Protein AF-A0A834FUA8-F1 (afdb_monomer)

Organism: Rhododendron simsii (NCBI:txid118357)

Mean predicted aligned error: 12.77 Å

Nearest PDB structures (foldseek):
  6y94-assembly1_A  TM=4.780E-01  e=3.956E+00  Homo sapiens

Structure (mmCIF, N/CA/C/O backbone):
data_AF-A0A834FUA8-F1
#
_entry.id   AF-A0A834FUA8-F1
#
loop_
_atom_site.group_PDB
_atom_site.id
_atom_site.type_symbol
_atom_site.label_atom_id
_atom_site.label_alt_id
_atom_site.label_comp_id
_atom_site.label_asym_id
_atom_site.label_entity_id
_atom_site.label_seq_id
_atom_site.pdbx_PDB_ins_code
_atom_site.Cartn_x
_atom_site.Cartn_y
_atom_site.Cartn_z
_atom_site.occupancy
_atom_site.B_iso_or_equiv
_atom_site.auth_seq_id
_atom_site.auth_comp_id
_atom_site.auth_asym_id
_atom_site.auth_atom_id
_atom_site.pdbx_PDB_model_num
ATOM 1 N N . MET A 1 1 ? 7.666 22.971 -0.175 1.00 31.72 1 MET A N 1
ATOM 2 C CA . MET A 1 1 ? 7.005 23.368 1.082 1.00 31.72 1 MET A CA 1
ATOM 3 C C . MET A 1 1 ? 5.650 22.692 1.081 1.00 31.72 1 MET A C 1
ATOM 5 O O . MET A 1 1 ? 4.776 23.157 0.366 1.00 31.72 1 MET A O 1
ATOM 9 N N . ASP A 1 2 ? 5.516 21.557 1.765 1.00 42.12 2 ASP A N 1
ATOM 10 C CA . ASP A 1 2 ? 4.206 20.932 1.970 1.00 42.12 2 ASP A CA 1
ATOM 11 C C . ASP A 1 2 ? 3.542 21.648 3.146 1.00 42.12 2 ASP A C 1
ATOM 13 O O . ASP A 1 2 ? 4.071 21.670 4.260 1.00 42.12 2 ASP A O 1
ATOM 17 N N . THR A 1 3 ? 2.422 22.310 2.883 1.00 38.44 3 THR A N 1
ATOM 18 C CA . THR A 1 3 ? 1.569 22.876 3.924 1.00 38.44 3 THR A CA 1
ATOM 19 C C . THR A 1 3 ? 1.045 21.730 4.792 1.00 38.44 3 THR A C 1
ATOM 21 O O . THR A 1 3 ? 0.514 20.758 4.252 1.00 38.44 3 THR A O 1
ATOM 24 N N . PRO A 1 4 ? 1.193 21.789 6.127 1.00 50.28 4 PRO A N 1
ATOM 25 C CA . PRO A 1 4 ? 0.656 20.753 6.996 1.00 50.28 4 PRO A CA 1
ATOM 26 C C . PRO A 1 4 ? -0.869 20.699 6.851 1.00 50.28 4 PRO A C 1
ATOM 28 O O . PRO A 1 4 ? -1.545 21.723 6.951 1.00 50.28 4 PRO A O 1
ATOM 31 N N . VAL A 1 5 ? -1.401 19.500 6.597 1.00 56.84 5 VAL A N 1
ATOM 32 C CA . VAL A 1 5 ? -2.847 19.250 6.556 1.00 56.84 5 VAL A CA 1
ATOM 33 C C . VAL A 1 5 ? -3.445 19.626 7.921 1.00 56.84 5 VAL A C 1
ATOM 35 O O . VAL A 1 5 ? -2.913 19.173 8.939 1.00 56.84 5 VAL A O 1
ATOM 38 N N . PRO A 1 6 ? -4.517 20.440 7.978 1.00 58.25 6 PRO A N 1
ATOM 39 C CA . PRO A 1 6 ? -5.139 20.841 9.238 1.00 58.25 6 PRO A CA 1
ATOM 40 C C . PRO A 1 6 ? -5.579 19.635 10.077 1.00 58.25 6 PRO A C 1
ATOM 42 O O . PRO A 1 6 ? -6.191 18.703 9.556 1.00 58.25 6 PRO A O 1
ATOM 45 N N . THR A 1 7 ? -5.304 19.666 11.382 1.00 58.59 7 THR A N 1
ATOM 46 C CA . THR A 1 7 ? -5.583 18.570 12.329 1.00 58.59 7 THR A CA 1
ATOM 47 C C . THR A 1 7 ? -7.053 18.128 12.327 1.00 58.59 7 THR A C 1
ATOM 49 O O . THR A 1 7 ? -7.328 16.934 12.391 1.00 58.59 7 THR A O 1
ATOM 52 N N . GLU A 1 8 ? -7.989 19.064 12.152 1.00 58.72 8 GLU A N 1
ATOM 53 C CA . GLU A 1 8 ? -9.436 18.793 12.081 1.00 58.72 8 GLU A CA 1
ATOM 54 C C . GLU A 1 8 ? -9.822 17.893 10.890 1.00 58.72 8 GLU A C 1
ATOM 56 O O . GLU A 1 8 ? -10.703 17.039 10.999 1.00 58.72 8 GLU A O 1
ATOM 61 N N . CYS A 1 9 ? -9.123 18.021 9.757 1.00 62.47 9 CYS A N 1
ATOM 62 C CA . CYS A 1 9 ? -9.345 17.183 8.575 1.00 62.47 9 CYS A CA 1
ATOM 63 C C . CYS A 1 9 ? -8.942 15.721 8.847 1.00 62.47 9 CYS A C 1
ATOM 65 O O . CYS A 1 9 ? -9.647 14.784 8.470 1.00 62.47 9 CYS A O 1
ATOM 67 N N . LEU A 1 10 ? -7.839 15.526 9.575 1.00 66.06 10 LEU A N 1
ATOM 68 C CA . LEU A 1 10 ? -7.307 14.208 9.931 1.00 66.06 10 LEU A CA 1
ATOM 69 C C . LEU A 1 10 ? -8.236 13.453 10.895 1.00 66.06 10 LEU A C 1
ATOM 71 O O . LEU A 1 10 ? -8.399 12.237 10.781 1.00 66.06 10 LEU A O 1
ATOM 75 N N . GLU A 1 11 ? -8.848 14.167 11.841 1.00 70.56 11 GLU A N 1
ATOM 76 C CA . GLU A 1 11 ? -9.797 13.598 12.803 1.00 70.56 11 GLU A CA 1
ATOM 77 C C . GLU A 1 11 ? -11.107 13.180 12.132 1.00 70.56 11 GLU A C 1
ATOM 79 O O . GLU A 1 11 ? -11.586 12.070 12.373 1.00 70.56 11 GLU A O 1
ATOM 84 N N . SER A 1 12 ? -11.627 14.002 11.214 1.00 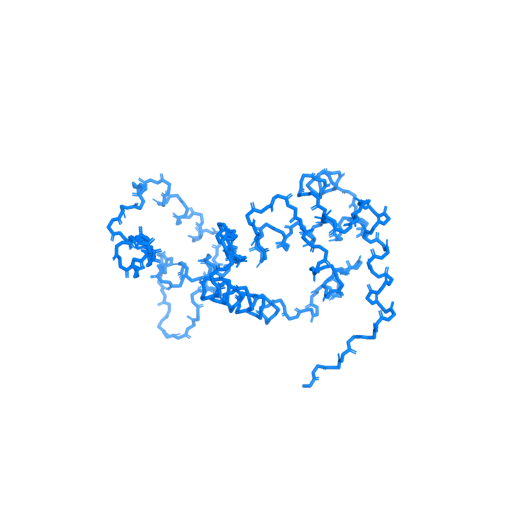74.81 12 SER A N 1
ATOM 85 C CA . SER A 1 12 ? -12.822 13.668 10.429 1.00 74.81 12 SER A C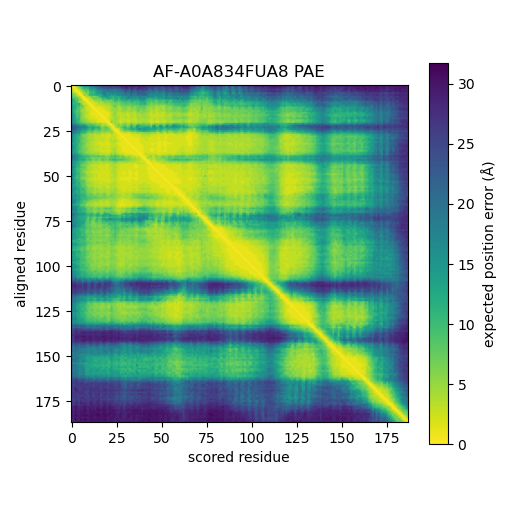A 1
ATOM 86 C C . SER A 1 12 ? -12.633 12.389 9.604 1.00 74.81 12 SER A C 1
ATOM 88 O O . SER A 1 12 ? -13.501 11.515 9.591 1.00 74.81 12 SER A O 1
ATOM 90 N N . GLN A 1 13 ? -11.47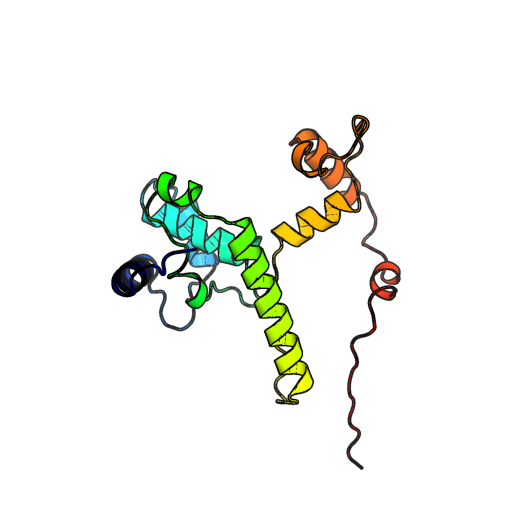5 12.221 8.960 1.00 73.44 13 GLN A N 1
ATOM 91 C CA . GLN A 1 13 ? -11.190 11.000 8.204 1.00 73.44 13 GLN A CA 1
ATOM 92 C C . GLN A 1 13 ? -11.029 9.771 9.095 1.00 73.44 13 GLN A C 1
ATOM 94 O O . GLN A 1 13 ? -11.515 8.689 8.762 1.00 73.44 13 GLN A O 1
ATOM 99 N N . ARG A 1 14 ? -10.380 9.932 10.251 1.00 75.19 14 ARG A N 1
ATOM 100 C CA . ARG A 1 14 ? -10.253 8.862 11.243 1.00 75.19 14 ARG A CA 1
ATOM 101 C C . ARG A 1 14 ? -11.627 8.386 11.715 1.00 75.19 14 ARG A C 1
ATOM 103 O O . ARG A 1 14 ? -11.828 7.179 11.812 1.00 75.19 14 ARG A O 1
ATOM 110 N N . GLN A 1 15 ? -12.553 9.311 11.959 1.00 78.44 15 GLN A N 1
ATOM 111 C CA . GLN A 1 15 ? -13.916 8.985 12.365 1.00 78.44 15 GLN A CA 1
ATOM 112 C C . GLN A 1 15 ? -14.664 8.203 11.277 1.00 78.44 15 GLN A C 1
ATOM 114 O O . GLN A 1 15 ? -15.222 7.153 11.575 1.00 78.44 15 GLN A O 1
ATOM 119 N N . LYS A 1 16 ? -14.601 8.633 10.010 1.00 80.56 16 LYS A N 1
ATOM 120 C CA . LYS A 1 16 ? -15.226 7.902 8.888 1.00 80.56 16 LYS A CA 1
ATOM 121 C C . LYS A 1 16 ? -14.710 6.466 8.761 1.00 80.56 16 LYS A C 1
ATOM 123 O O . LYS A 1 16 ? -15.480 5.530 8.593 1.00 80.56 16 LYS A O 1
ATOM 128 N N . ILE A 1 17 ? -13.396 6.281 8.882 1.00 81.31 17 ILE A N 1
ATOM 129 C CA . ILE A 1 17 ? -12.759 4.957 8.833 1.00 81.31 17 ILE A CA 1
ATOM 130 C C . ILE A 1 17 ? -13.195 4.088 10.026 1.00 81.31 17 ILE A C 1
ATOM 132 O O . ILE A 1 17 ? -13.394 2.879 9.886 1.00 81.31 17 ILE A O 1
ATOM 136 N N . GLU A 1 18 ? -13.355 4.690 11.206 1.00 81.19 18 GLU A N 1
ATOM 137 C CA . GLU A 1 18 ? -13.924 4.009 12.369 1.00 81.19 18 GLU A CA 1
ATOM 138 C C . GLU A 1 18 ? -15.387 3.609 12.134 1.00 81.19 18 GLU A C 1
ATOM 140 O O . GLU A 1 18 ? -15.735 2.471 12.439 1.00 81.19 18 GLU A O 1
ATOM 145 N N . GLU A 1 19 ? -16.206 4.475 11.538 1.00 83.62 19 GLU A N 1
ATOM 146 C CA . GLU A 1 19 ? -17.612 4.207 11.208 1.00 83.62 19 GLU A CA 1
ATOM 147 C C . GLU A 1 19 ? -17.767 3.085 10.164 1.00 83.62 19 GLU A C 1
ATOM 149 O O . GLU A 1 19 ? -18.569 2.171 10.348 1.00 83.62 19 GLU A O 1
ATOM 154 N N . ASP A 1 20 ? -16.963 3.086 9.098 1.00 85.12 20 ASP A N 1
ATOM 155 C CA . ASP A 1 20 ? -17.073 2.097 8.016 1.00 85.12 20 ASP A CA 1
ATOM 156 C C . ASP A 1 20 ? -16.587 0.696 8.395 1.00 85.12 20 ASP A C 1
ATOM 158 O O . ASP A 1 20 ? -17.070 -0.323 7.873 1.00 85.12 20 ASP A O 1
ATOM 162 N N . PHE A 1 21 ? -15.551 0.648 9.237 1.00 85.75 21 PHE A N 1
ATOM 163 C CA . PHE A 1 21 ? -14.763 -0.558 9.464 1.00 85.75 21 PHE A CA 1
ATOM 164 C C . PHE A 1 21 ? -14.666 -0.960 10.938 1.00 85.75 21 PHE A C 1
ATOM 166 O O . PHE A 1 21 ? -14.023 -1.970 11.228 1.00 85.75 21 PHE A O 1
ATOM 173 N N . ASN A 1 22 ? -15.308 -0.258 11.879 1.00 78.44 22 ASN A N 1
ATOM 174 C CA . ASN A 1 22 ? -15.145 -0.458 13.331 1.00 78.44 22 ASN A CA 1
ATOM 175 C C . ASN A 1 22 ? -13.662 -0.562 13.753 1.00 78.44 22 ASN A C 1
ATOM 177 O O . ASN A 1 22 ? -13.292 -1.344 14.634 1.00 78.44 22 ASN A O 1
ATOM 181 N N . GLY A 1 23 ? -12.789 0.184 13.071 1.00 65.06 23 GLY A N 1
ATOM 182 C CA . GLY A 1 23 ? -11.339 0.105 13.218 1.00 65.06 23 GLY A CA 1
ATOM 183 C C . GLY A 1 23 ? -10.822 0.884 14.423 1.00 65.06 23 GLY A C 1
ATOM 184 O O . GLY A 1 23 ? -10.343 2.000 14.269 1.00 65.06 23 GLY A O 1
ATOM 185 N N . GLY A 1 24 ? -10.874 0.306 15.625 1.00 64.06 24 GLY A N 1
ATOM 186 C CA . GLY A 1 24 ? -10.304 0.932 16.828 1.00 64.06 24 GLY A CA 1
ATOM 187 C C . GLY A 1 24 ? -8.766 1.009 16.811 1.00 64.06 24 GLY A C 1
ATOM 188 O O . GLY A 1 24 ? -8.118 0.685 15.822 1.00 64.06 24 GLY A O 1
ATOM 189 N N . PHE A 1 25 ? -8.142 1.365 17.943 1.00 60.81 25 PHE A N 1
ATOM 190 C CA . PHE A 1 25 ? -6.678 1.540 18.115 1.00 60.81 25 PHE A CA 1
ATOM 191 C C . PHE A 1 25 ? -5.780 0.385 17.611 1.00 60.81 25 PHE A C 1
ATOM 193 O O . PHE A 1 25 ? -4.566 0.554 17.484 1.00 60.81 25 PHE A O 1
ATOM 200 N N . LYS A 1 26 ? -6.354 -0.800 17.377 1.00 70.06 26 LYS A N 1
ATOM 201 C CA . LYS A 1 26 ? -5.647 -2.029 16.999 1.00 70.06 26 LYS A CA 1
ATOM 202 C C . LYS A 1 26 ? -5.360 -2.155 15.496 1.00 70.06 26 LYS A C 1
ATOM 204 O O . LYS A 1 26 ? -4.510 -2.972 15.147 1.00 70.06 26 LYS A O 1
ATOM 209 N N . GLY A 1 27 ? -5.990 -1.356 14.634 1.00 82.62 27 GLY A N 1
ATOM 210 C CA . GLY A 1 27 ? -5.935 -1.545 13.181 1.00 82.62 27 GLY A CA 1
ATOM 211 C C . GLY A 1 27 ? -7.246 -2.061 12.599 1.00 82.62 27 GLY A C 1
ATOM 212 O O . GLY A 1 27 ? -8.168 -2.412 13.335 1.00 82.62 27 GLY A O 1
ATOM 213 N N . ILE A 1 28 ? -7.297 -2.129 11.270 1.00 88.56 28 ILE A N 1
ATOM 214 C CA . ILE A 1 28 ? -8.371 -2.787 10.517 1.00 88.56 28 ILE A CA 1
ATOM 215 C C . ILE A 1 28 ? -7.814 -4.072 9.913 1.00 88.56 28 ILE A C 1
ATOM 217 O O . ILE A 1 28 ? -6.753 -4.050 9.294 1.00 88.56 28 ILE A O 1
ATOM 221 N N . GLU A 1 29 ? -8.513 -5.187 10.100 1.00 91.19 29 GLU A N 1
ATOM 222 C CA . GLU A 1 29 ? -8.135 -6.482 9.527 1.00 91.19 29 GLU A CA 1
ATOM 223 C C . GLU A 1 29 ? -8.187 -6.451 7.999 1.00 91.19 29 GLU A C 1
ATOM 225 O O . GLU A 1 29 ? -9.153 -5.958 7.413 1.00 91.19 29 GLU A O 1
ATOM 230 N N . ILE A 1 30 ? -7.164 -7.016 7.354 1.00 91.44 30 ILE A N 1
ATOM 231 C CA . ILE A 1 30 ? -7.072 -7.056 5.887 1.00 91.44 30 ILE A CA 1
ATOM 232 C C . ILE A 1 30 ? -8.278 -7.792 5.283 1.00 91.44 30 ILE A C 1
ATOM 234 O O . ILE A 1 30 ? -8.879 -7.291 4.336 1.00 91.44 30 ILE A O 1
ATOM 238 N N . LEU A 1 31 ? -8.704 -8.906 5.891 1.00 91.62 31 LEU A N 1
ATOM 239 C CA . LEU A 1 31 ? -9.886 -9.672 5.467 1.00 91.62 31 LEU A CA 1
ATOM 240 C C . LEU A 1 31 ? -11.166 -8.827 5.446 1.00 91.62 31 LEU A C 1
ATOM 242 O O . LEU A 1 31 ? -12.023 -8.997 4.580 1.00 91.62 31 LEU A O 1
ATOM 246 N N . LYS A 1 32 ? -11.305 -7.884 6.383 1.00 92.12 32 LYS A N 1
ATOM 247 C CA . LYS A 1 32 ? -12.472 -6.999 6.426 1.00 92.12 32 LYS A CA 1
ATOM 248 C C . LYS A 1 32 ? -12.500 -6.057 5.225 1.00 92.12 32 LYS A C 1
ATOM 250 O O . LYS A 1 32 ? -13.566 -5.820 4.665 1.00 92.12 32 LYS A O 1
ATOM 255 N N . LEU A 1 33 ? -11.339 -5.540 4.833 1.00 92.06 33 LEU A N 1
ATOM 256 C CA . LEU A 1 33 ? -11.197 -4.682 3.658 1.00 92.06 33 LEU A CA 1
ATOM 257 C C . LEU A 1 33 ? -11.447 -5.479 2.375 1.00 92.06 33 LEU A C 1
ATOM 259 O O . LEU A 1 33 ? -12.165 -5.014 1.497 1.00 92.06 33 LEU A O 1
ATOM 263 N N . GLU A 1 34 ? -10.917 -6.700 2.301 1.00 93.50 34 GLU A N 1
ATOM 264 C CA . GLU A 1 34 ? -11.121 -7.610 1.174 1.00 93.50 34 GLU A CA 1
ATOM 265 C C . GLU A 1 34 ? -12.607 -7.912 0.940 1.00 93.50 34 GLU A C 1
ATOM 267 O O . GLU A 1 34 ? -13.070 -7.867 -0.198 1.00 93.50 34 GLU A O 1
ATOM 272 N N . ASN A 1 35 ? -13.372 -8.156 2.007 1.00 93.38 35 ASN A N 1
ATOM 273 C CA . ASN A 1 35 ? -14.811 -8.393 1.904 1.00 93.38 35 ASN A CA 1
ATOM 274 C C . ASN A 1 35 ? -15.552 -7.183 1.319 1.00 93.38 35 ASN A C 1
ATOM 276 O O . ASN A 1 35 ? -16.352 -7.356 0.406 1.00 93.38 35 ASN A O 1
ATOM 280 N N . VAL A 1 36 ? -15.233 -5.964 1.766 1.00 92.12 36 VAL A N 1
ATOM 281 C CA . VAL A 1 36 ? -15.832 -4.734 1.214 1.00 92.12 36 VAL A CA 1
ATOM 282 C C . VAL A 1 36 ? -15.467 -4.545 -0.260 1.00 92.12 36 VAL A C 1
ATOM 284 O O . VAL A 1 36 ? -16.308 -4.150 -1.063 1.00 92.12 36 VAL A O 1
ATOM 287 N N . ILE A 1 37 ? -14.231 -4.865 -0.648 1.00 92.19 37 ILE A N 1
ATOM 288 C CA . ILE A 1 37 ? -13.807 -4.800 -2.053 1.00 92.19 37 ILE A CA 1
ATOM 289 C C . ILE A 1 37 ? -14.577 -5.822 -2.901 1.00 92.19 37 ILE A C 1
ATOM 291 O O . ILE A 1 37 ? -15.014 -5.502 -4.005 1.00 92.19 37 ILE A O 1
ATOM 295 N N . LYS A 1 38 ? -14.791 -7.033 -2.376 1.00 92.69 38 LYS A N 1
ATOM 296 C CA . LYS A 1 38 ? -15.551 -8.104 -3.039 1.00 92.69 38 LYS A CA 1
ATOM 297 C C . LYS A 1 38 ? -17.049 -7.812 -3.157 1.00 92.69 38 LYS A C 1
ATOM 299 O O . LYS A 1 38 ? -17.662 -8.281 -4.109 1.00 92.69 38 LYS A O 1
ATOM 304 N N . GLU A 1 39 ? -17.630 -7.045 -2.232 1.00 92.50 39 GLU A N 1
ATOM 305 C CA . GLU A 1 39 ? -19.021 -6.567 -2.325 1.00 92.50 39 GLU A CA 1
ATOM 306 C C . GLU A 1 39 ? -19.241 -5.686 -3.571 1.00 92.50 39 GLU A C 1
ATOM 308 O O . GLU A 1 39 ? -20.339 -5.665 -4.125 1.00 92.50 39 GLU A O 1
ATOM 313 N N . GLY A 1 40 ? -18.196 -4.999 -4.051 1.00 83.38 40 GLY A N 1
ATOM 314 C CA . GLY A 1 40 ? -18.198 -4.319 -5.350 1.00 83.38 40 GLY A CA 1
ATOM 315 C C . GLY A 1 40 ? -19.058 -3.052 -5.427 1.00 83.38 40 GLY A C 1
ATOM 316 O O . GLY A 1 40 ? -19.361 -2.583 -6.524 1.00 83.38 40 GLY A O 1
ATOM 317 N N . HIS A 1 41 ? -19.463 -2.483 -4.290 1.00 87.44 41 HIS A N 1
ATOM 318 C CA . HIS A 1 41 ? -20.174 -1.203 -4.245 1.00 87.44 41 HIS A CA 1
ATOM 319 C C . HIS A 1 41 ? -19.276 -0.058 -4.727 1.00 87.44 41 HIS A C 1
ATOM 321 O O . HIS A 1 41 ? -18.138 0.035 -4.306 1.00 87.44 41 HIS A O 1
ATOM 327 N N . THR A 1 42 ? -19.761 0.851 -5.572 1.00 81.88 42 THR A N 1
ATOM 328 C CA . THR A 1 42 ? -18.950 1.965 -6.109 1.00 81.88 42 THR A CA 1
ATOM 329 C C . THR A 1 42 ? -19.108 3.247 -5.291 1.00 81.88 42 THR A C 1
ATOM 331 O O . THR A 1 42 ? -19.442 4.303 -5.830 1.00 81.88 42 THR A O 1
ATOM 334 N N . ASP A 1 43 ? -18.945 3.152 -3.975 1.00 85.06 43 ASP A N 1
ATOM 335 C CA . ASP A 1 43 ? -19.097 4.270 -3.045 1.00 85.06 43 ASP A CA 1
ATOM 336 C C . ASP A 1 43 ? -17.759 4.676 -2.400 1.00 85.06 43 ASP A C 1
ATOM 338 O O . ASP A 1 43 ? -16.703 4.085 -2.636 1.00 85.06 43 ASP A O 1
ATOM 342 N N . GLY A 1 44 ? -17.789 5.717 -1.562 1.00 84.31 44 GLY A N 1
ATOM 343 C CA . GLY A 1 44 ? -16.597 6.150 -0.829 1.00 84.31 44 GLY A CA 1
ATOM 344 C C . GLY A 1 44 ? -16.034 5.062 0.092 1.00 84.31 44 GLY A C 1
ATOM 345 O O . GLY A 1 44 ? -14.826 5.015 0.313 1.00 84.31 44 GLY A O 1
ATOM 346 N N . ARG A 1 45 ? -16.878 4.151 0.595 1.00 87.81 45 ARG A N 1
ATOM 347 C CA . ARG A 1 45 ? -16.450 3.053 1.468 1.00 87.81 45 ARG A CA 1
ATOM 348 C C . ARG A 1 45 ? -15.559 2.073 0.710 1.00 87.81 45 ARG A C 1
ATOM 350 O O . ARG A 1 45 ? -14.529 1.672 1.252 1.00 87.81 45 ARG A O 1
ATOM 357 N N . LEU A 1 46 ? -15.887 1.754 -0.544 1.00 88.75 46 LEU A N 1
ATOM 358 C CA . LEU A 1 46 ? -15.003 0.979 -1.417 1.00 88.75 46 LEU A CA 1
ATOM 359 C C . LEU A 1 46 ? -13.666 1.683 -1.634 1.00 88.75 46 LEU A C 1
ATOM 361 O O . LEU A 1 46 ? -12.631 1.041 -1.471 1.00 88.75 46 LEU A O 1
ATOM 365 N N . HIS A 1 47 ? -13.661 2.976 -1.979 1.00 86.00 47 HIS A N 1
ATOM 366 C CA . HIS A 1 47 ? -12.407 3.706 -2.203 1.00 86.00 47 HIS A CA 1
ATOM 367 C C . HIS A 1 47 ? -11.507 3.630 -0.967 1.00 86.00 47 HIS A C 1
ATOM 369 O O . HIS A 1 47 ? -10.352 3.213 -1.064 1.00 86.00 47 HIS A O 1
ATOM 375 N N . ARG A 1 48 ? -12.060 3.907 0.219 1.00 87.31 48 ARG A N 1
ATOM 376 C CA . ARG A 1 48 ? -11.321 3.802 1.481 1.00 87.31 48 ARG A CA 1
ATOM 377 C C . ARG A 1 48 ? -10.841 2.373 1.749 1.00 87.31 48 ARG A C 1
ATOM 379 O O . ARG A 1 48 ? -9.690 2.192 2.146 1.00 87.31 48 ARG A O 1
ATOM 386 N N . ALA A 1 49 ? -11.672 1.360 1.489 1.00 89.75 49 ALA A N 1
ATOM 387 C CA . ALA A 1 49 ? -11.301 -0.042 1.673 1.00 89.75 49 ALA A CA 1
ATOM 388 C C . ALA A 1 49 ? -10.147 -0.461 0.753 1.00 89.75 49 ALA A C 1
ATOM 390 O O . ALA A 1 49 ? -9.157 -1.021 1.223 1.00 89.75 49 ALA A O 1
ATOM 391 N N . TYR A 1 50 ? -10.242 -0.128 -0.534 1.00 88.62 50 TYR A N 1
ATOM 392 C CA . TYR A 1 50 ? -9.219 -0.398 -1.540 1.00 88.62 50 TYR A CA 1
ATOM 393 C C . TYR A 1 50 ? -7.888 0.273 -1.195 1.00 88.62 50 TYR A C 1
ATOM 395 O O . TYR A 1 50 ? -6.826 -0.349 -1.276 1.00 88.62 50 TYR A O 1
ATOM 403 N N . MET A 1 51 ? -7.929 1.527 -0.746 1.00 87.06 51 MET A N 1
ATOM 404 C CA . MET A 1 51 ? -6.734 2.263 -0.339 1.00 87.06 51 MET A CA 1
ATOM 405 C C . MET A 1 51 ? -6.071 1.652 0.889 1.00 87.06 51 MET A C 1
ATOM 407 O O . MET A 1 51 ? -4.862 1.428 0.892 1.00 87.06 51 MET A O 1
ATOM 411 N N . LEU A 1 52 ? -6.854 1.357 1.929 1.00 88.44 52 LEU A N 1
ATOM 412 C CA . LEU A 1 52 ? -6.348 0.715 3.137 1.00 88.44 52 LEU A CA 1
ATOM 413 C C . LEU A 1 52 ? -5.768 -0.666 2.822 1.00 88.44 52 LEU A C 1
ATOM 415 O O . LEU A 1 52 ? -4.706 -1.004 3.340 1.00 88.44 52 LEU A O 1
ATOM 419 N N . PHE A 1 53 ? -6.414 -1.428 1.938 1.00 90.50 53 PHE A N 1
ATOM 420 C CA . PHE A 1 53 ? -5.930 -2.730 1.489 1.00 90.50 53 PHE A CA 1
ATOM 421 C C . PHE A 1 53 ? -4.597 -2.597 0.744 1.00 90.50 53 PHE A C 1
ATOM 423 O O . PHE A 1 53 ? -3.631 -3.277 1.083 1.00 90.50 53 PHE A O 1
ATOM 430 N N . THR A 1 54 ? -4.507 -1.660 -0.203 1.00 88.50 54 THR A N 1
ATOM 431 C CA . THR A 1 54 ? -3.286 -1.376 -0.974 1.00 88.50 54 THR A CA 1
ATOM 432 C C . THR A 1 54 ? -2.139 -0.931 -0.061 1.00 88.50 54 THR A C 1
ATOM 434 O O . THR A 1 54 ? -1.018 -1.426 -0.173 1.00 88.50 54 THR A O 1
ATOM 437 N N . LEU A 1 55 ? -2.413 -0.057 0.910 1.00 87.56 55 LEU A N 1
ATOM 438 C CA . LEU A 1 55 ? -1.436 0.346 1.922 1.00 87.56 55 LEU A CA 1
ATOM 439 C C . LEU A 1 55 ? -0.996 -0.837 2.790 1.00 87.56 55 LEU A C 1
ATOM 441 O O . LEU A 1 55 ? 0.191 -1.011 3.034 1.00 87.56 55 LEU A O 1
ATOM 445 N N . GLY A 1 56 ? -1.937 -1.650 3.264 1.00 88.00 56 GLY A N 1
ATOM 446 C CA . GLY A 1 56 ? -1.663 -2.762 4.170 1.00 88.00 56 GLY A CA 1
ATOM 447 C C . GLY A 1 56 ? -0.949 -3.949 3.535 1.00 88.00 56 GLY A C 1
ATOM 448 O O . GLY A 1 56 ? -0.219 -4.645 4.236 1.00 88.00 56 GLY A O 1
ATOM 449 N N . CYS A 1 57 ? -1.155 -4.181 2.239 1.00 88.31 57 CYS A N 1
ATOM 450 C CA . CYS A 1 57 ? -0.658 -5.374 1.553 1.00 88.31 57 CYS A CA 1
ATOM 451 C C . CYS A 1 57 ? 0.515 -5.081 0.615 1.00 88.31 57 CYS A C 1
ATOM 453 O O . CYS A 1 57 ? 1.400 -5.919 0.478 1.00 88.31 57 CYS A O 1
ATOM 455 N N . LEU A 1 58 ? 0.530 -3.909 -0.029 1.00 86.25 58 LEU A N 1
ATOM 456 C CA . LEU A 1 58 ? 1.450 -3.623 -1.129 1.00 86.25 58 LEU A CA 1
ATOM 457 C C . LEU A 1 58 ? 2.464 -2.526 -0.778 1.00 86.25 58 LEU A C 1
ATOM 459 O O . LEU A 1 58 ? 3.668 -2.758 -0.876 1.00 86.25 58 LEU A O 1
ATOM 463 N N . LEU A 1 59 ? 2.000 -1.357 -0.329 1.00 86.25 59 LEU A N 1
ATOM 464 C CA . LEU A 1 59 ? 2.872 -0.182 -0.152 1.00 86.25 59 LEU A CA 1
ATOM 465 C C . LEU A 1 59 ? 3.535 -0.114 1.226 1.00 86.25 59 LEU A C 1
ATOM 467 O O . LEU A 1 59 ? 4.678 0.307 1.366 1.00 86.25 59 LEU A O 1
ATOM 471 N N . CYS A 1 60 ? 2.812 -0.495 2.275 1.00 86.31 60 CYS A N 1
ATOM 472 C CA . CYS A 1 60 ? 3.269 -0.415 3.661 1.00 86.31 60 CYS A CA 1
ATOM 473 C C . CYS A 1 60 ? 3.031 -1.718 4.453 1.00 86.31 60 CYS A C 1
ATOM 475 O O . CYS A 1 60 ? 2.618 -1.634 5.622 1.00 86.31 60 CYS A O 1
ATOM 477 N N . PRO A 1 61 ? 3.268 -2.917 3.875 1.00 84.44 61 PRO A N 1
ATOM 478 C CA . PRO A 1 61 ? 3.030 -4.171 4.565 1.00 84.44 61 PRO A CA 1
ATOM 479 C C . PRO A 1 61 ? 3.801 -4.270 5.875 1.00 84.44 61 PRO A C 1
ATOM 481 O O . PRO A 1 61 ? 4.940 -3.818 6.030 1.00 84.44 61 PRO A O 1
ATOM 484 N N . THR A 1 62 ? 3.155 -4.904 6.845 1.00 77.81 62 THR A N 1
ATOM 485 C CA . THR A 1 62 ? 3.776 -5.279 8.113 1.00 77.81 62 THR A CA 1
ATOM 486 C C . THR A 1 62 ? 3.615 -6.776 8.317 1.00 77.81 62 THR A C 1
ATOM 488 O O . THR A 1 62 ? 2.808 -7.413 7.654 1.00 77.81 62 THR A O 1
ATOM 491 N N . THR A 1 63 ? 4.317 -7.347 9.291 1.00 74.50 63 THR A N 1
ATOM 492 C CA . THR A 1 63 ? 4.156 -8.767 9.652 1.00 74.50 63 THR A CA 1
ATOM 493 C C . THR A 1 63 ? 2.799 -9.104 10.284 1.00 74.50 63 THR A C 1
ATOM 495 O O . THR A 1 63 ? 2.589 -10.239 10.700 1.00 74.50 63 THR A O 1
ATOM 498 N N . LYS A 1 64 ? 1.901 -8.125 10.438 1.00 81.38 64 LYS A N 1
ATOM 499 C CA . LYS A 1 64 ? 0.563 -8.314 10.998 1.00 81.38 64 LYS A CA 1
ATOM 500 C C . LYS A 1 64 ? -0.470 -8.184 9.886 1.00 81.38 64 LYS A C 1
ATOM 502 O O . LYS A 1 64 ? -0.386 -7.252 9.093 1.00 81.38 64 LYS A O 1
ATOM 507 N N . GLU A 1 65 ? -1.500 -9.020 9.934 1.00 87.12 65 GLU A N 1
ATOM 508 C CA . GLU A 1 65 ? -2.649 -9.012 9.012 1.00 87.12 65 GLU A CA 1
ATOM 509 C C . GLU A 1 65 ? -3.648 -7.869 9.299 1.00 87.12 65 GLU A C 1
ATOM 511 O O . GLU A 1 65 ? -4.864 -8.001 9.155 1.00 87.12 65 GLU A O 1
ATOM 516 N N . VAL A 1 66 ? -3.132 -6.722 9.751 1.00 87.56 66 VAL A N 1
ATOM 517 C CA . VAL A 1 66 ? -3.917 -5.532 10.081 1.00 87.56 66 VAL A CA 1
ATOM 518 C C . VAL A 1 66 ? -3.255 -4.282 9.521 1.00 87.56 66 VAL A C 1
ATOM 520 O O . VAL A 1 66 ? -2.049 -4.059 9.673 1.00 87.56 66 VAL A O 1
ATOM 523 N N . VAL A 1 67 ? -4.067 -3.405 8.946 1.00 86.19 67 VAL A N 1
ATOM 524 C CA . VAL A 1 67 ? -3.658 -2.065 8.531 1.00 86.19 67 VAL A CA 1
ATOM 525 C C . VAL A 1 67 ? -3.656 -1.176 9.766 1.00 86.19 67 VAL A C 1
ATOM 527 O O . VAL A 1 67 ? -4.689 -0.962 10.399 1.00 86.19 67 VAL A O 1
ATOM 530 N N . ARG A 1 68 ? -2.479 -0.685 10.166 1.00 79.62 68 ARG A N 1
ATOM 531 C CA . ARG A 1 68 ? -2.332 0.102 11.401 1.00 79.62 68 ARG A CA 1
ATOM 532 C C . ARG A 1 68 ? -2.907 1.506 11.241 1.00 79.62 68 ARG A C 1
ATOM 534 O O . ARG A 1 68 ? -2.575 2.193 10.280 1.00 79.62 68 ARG A O 1
ATOM 541 N N . ASN A 1 69 ? -3.587 2.001 12.277 1.00 73.31 69 ASN A N 1
ATOM 542 C CA . ASN A 1 69 ? -4.239 3.319 12.265 1.00 73.31 69 ASN A CA 1
ATOM 543 C C . ASN A 1 69 ? -3.316 4.497 11.963 1.00 73.31 69 ASN A C 1
ATOM 545 O O . ASN A 1 69 ? -3.780 5.524 11.487 1.00 73.31 69 ASN A O 1
ATOM 549 N N . ARG A 1 70 ? -2.005 4.367 12.203 1.00 73.94 70 ARG A N 1
ATOM 550 C CA . ARG A 1 70 ? -1.027 5.407 11.842 1.00 73.94 70 ARG A CA 1
ATOM 551 C C . ARG A 1 70 ? -0.983 5.712 10.336 1.00 73.94 70 ARG A C 1
ATOM 553 O O . ARG A 1 70 ? -0.471 6.760 9.964 1.00 73.94 70 ARG A O 1
ATOM 560 N N . LEU A 1 71 ? -1.497 4.807 9.500 1.00 70.62 71 LEU A N 1
ATOM 561 C CA . LEU A 1 71 ? -1.593 4.963 8.047 1.00 70.62 71 LEU A CA 1
ATOM 562 C C . LEU A 1 71 ? -2.845 5.745 7.615 1.00 70.62 71 LEU A C 1
ATOM 564 O O . LEU A 1 71 ? -2.874 6.277 6.513 1.00 70.62 71 LEU A O 1
ATOM 568 N N . PHE A 1 72 ? -3.862 5.841 8.476 1.00 69.62 72 PHE A N 1
ATOM 569 C CA . PHE A 1 72 ? -5.199 6.324 8.114 1.00 69.62 72 PHE A CA 1
ATOM 570 C C . PHE A 1 72 ? -5.274 7.831 7.826 1.00 69.62 72 PHE A C 1
ATOM 572 O O . PHE A 1 72 ? -5.791 8.196 6.775 1.00 69.62 72 PHE A O 1
ATOM 579 N N . PRO A 1 73 ? -4.741 8.727 8.683 1.00 59.25 73 PRO A N 1
ATOM 580 C CA . PRO A 1 73 ? -5.032 10.151 8.553 1.00 59.25 73 PRO A CA 1
ATOM 581 C C . PRO A 1 73 ? -4.287 10.805 7.387 1.00 59.25 73 PRO A C 1
ATOM 583 O O . PRO A 1 73 ? -4.640 11.891 6.957 1.00 59.25 73 PRO A O 1
ATOM 586 N N . ARG A 1 74 ? -3.214 10.188 6.883 1.00 59.41 74 ARG A N 1
ATOM 587 C CA . ARG A 1 74 ? -2.332 10.840 5.908 1.00 59.41 74 ARG A CA 1
ATOM 588 C C . ARG A 1 74 ? -2.752 10.635 4.461 1.00 59.41 74 ARG A C 1
ATOM 590 O O . ARG A 1 74 ? -2.172 11.292 3.608 1.00 59.41 74 ARG A O 1
ATOM 597 N N . VAL A 1 75 ? -3.668 9.709 4.182 1.00 61.41 75 VAL A N 1
ATOM 598 C CA . VAL A 1 75 ? -3.728 9.107 2.846 1.00 61.41 75 VAL A CA 1
ATOM 599 C C . VAL A 1 75 ? -5.141 8.777 2.365 1.00 61.41 75 VAL A C 1
ATOM 601 O O . VAL A 1 75 ? -5.337 8.734 1.163 1.00 61.41 75 VAL A O 1
ATOM 604 N N . VAL A 1 76 ? -6.122 8.537 3.239 1.00 65.44 76 VAL A N 1
ATOM 605 C CA . VAL A 1 76 ? -7.394 7.898 2.852 1.00 65.44 76 VAL A CA 1
ATOM 606 C C . VAL A 1 76 ? -8.403 8.905 2.286 1.00 65.44 76 VAL A C 1
ATOM 608 O O . VAL A 1 76 ? -9.025 9.645 3.029 1.00 65.44 76 VAL A O 1
ATOM 611 N N . ALA A 1 77 ? -8.601 8.932 0.969 1.00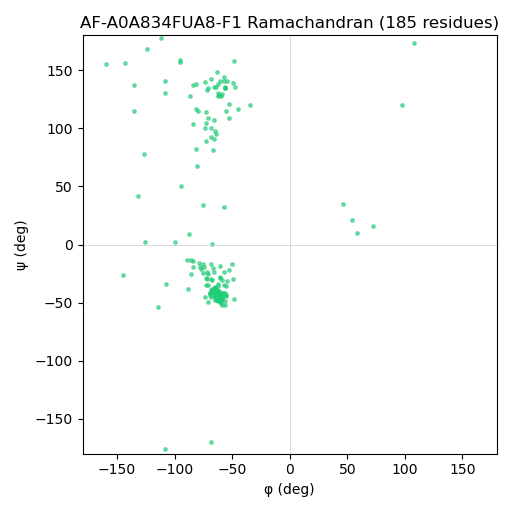 69.06 77 ALA A N 1
ATOM 612 C CA . ALA A 1 77 ? -9.555 9.824 0.305 1.00 69.06 77 ALA A CA 1
ATOM 613 C C . ALA A 1 77 ? -10.921 9.157 0.055 1.00 69.06 77 ALA A C 1
ATOM 615 O O . ALA A 1 77 ? -11.021 7.933 -0.030 1.00 69.06 77 ALA A O 1
ATOM 616 N N . ASP A 1 78 ? -11.968 9.974 -0.096 1.00 71.62 78 ASP A N 1
ATOM 617 C CA . ASP A 1 78 ? -13.330 9.504 -0.409 1.00 71.62 78 ASP A CA 1
ATOM 618 C C . ASP A 1 78 ? -13.558 9.319 -1.923 1.00 71.62 78 ASP A C 1
ATOM 620 O O . ASP A 1 78 ? -14.536 8.690 -2.338 1.00 71.62 78 ASP A O 1
ATOM 624 N N . ASP A 1 79 ? -12.652 9.850 -2.745 1.00 72.06 79 ASP A N 1
ATOM 625 C CA . ASP A 1 79 ? -12.763 9.897 -4.197 1.00 72.06 79 ASP A CA 1
ATOM 626 C C . ASP A 1 79 ? -11.408 9.687 -4.903 1.00 72.06 79 ASP A C 1
ATOM 628 O O . ASP A 1 79 ? -10.327 9.935 -4.358 1.00 72.06 79 ASP A O 1
ATOM 632 N N . LEU A 1 80 ? -11.485 9.226 -6.155 1.00 71.56 80 LEU A N 1
ATOM 633 C CA . LEU A 1 80 ? -10.325 8.925 -6.996 1.00 71.56 80 LEU A CA 1
ATOM 634 C C . LEU A 1 80 ? -9.573 10.170 -7.482 1.00 71.56 80 LEU A C 1
ATOM 636 O O . LEU A 1 80 ? -8.396 10.061 -7.823 1.00 71.56 80 LEU A O 1
ATOM 640 N N . GLU A 1 81 ? -10.208 11.340 -7.552 1.00 80.06 81 GLU A N 1
ATOM 641 C CA . GLU A 1 81 ? -9.527 12.547 -8.031 1.00 80.06 81 GLU A CA 1
ATOM 642 C C . GLU A 1 81 ? -8.552 13.050 -6.972 1.00 80.06 81 GLU A C 1
ATOM 644 O O . GLU A 1 81 ? -7.375 13.264 -7.265 1.00 80.06 81 GLU A O 1
ATOM 649 N N . THR A 1 82 ? -8.985 13.094 -5.714 1.00 75.06 82 THR A N 1
ATOM 650 C CA . THR A 1 82 ? -8.113 13.353 -4.568 1.00 75.06 82 THR A CA 1
ATOM 651 C C . THR A 1 82 ? -6.973 12.331 -4.507 1.00 75.06 82 THR A C 1
ATOM 653 O O . THR A 1 82 ? -5.815 12.715 -4.328 1.00 75.06 82 THR A O 1
ATOM 656 N N . LEU A 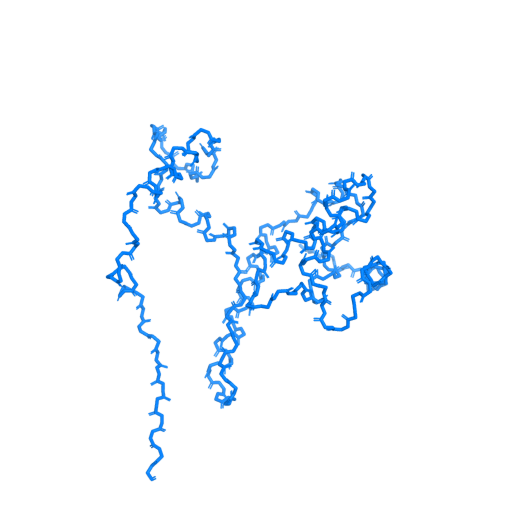1 83 ? -7.256 11.045 -4.752 1.00 71.44 83 LEU A N 1
ATOM 657 C CA . LEU A 1 83 ? -6.253 9.971 -4.776 1.00 71.44 83 LEU A CA 1
ATOM 658 C C . LEU A 1 83 ? -5.101 10.246 -5.758 1.00 71.44 83 LEU A C 1
ATOM 660 O O . LEU A 1 83 ? -3.934 10.033 -5.424 1.00 71.44 83 LEU A O 1
ATOM 664 N N . LYS A 1 84 ? -5.412 10.734 -6.963 1.00 75.81 84 LYS A N 1
ATOM 665 C CA . LYS A 1 84 ? -4.417 11.015 -8.014 1.00 75.81 84 LYS A CA 1
ATOM 666 C C . LYS A 1 84 ? -3.462 12.149 -7.644 1.00 75.81 84 LYS A C 1
ATOM 668 O O . LYS A 1 84 ? -2.357 12.208 -8.174 1.00 75.81 84 LYS A O 1
ATOM 673 N N . THR A 1 85 ? -3.869 13.044 -6.743 1.00 79.62 85 THR A N 1
ATOM 674 C CA . THR A 1 85 ? -3.033 14.179 -6.312 1.00 79.62 85 THR A CA 1
ATOM 675 C C . THR A 1 85 ? -1.958 13.792 -5.297 1.00 79.62 85 THR A C 1
ATOM 677 O O . THR A 1 85 ? -1.005 14.547 -5.083 1.00 79.62 85 THR A O 1
ATOM 680 N N . TYR A 1 86 ? -2.079 12.616 -4.677 1.00 75.38 86 TYR A N 1
ATOM 681 C CA . TYR A 1 86 ? -1.120 12.157 -3.683 1.00 75.38 86 TYR A CA 1
ATOM 682 C C . TYR A 1 86 ? 0.223 11.789 -4.314 1.00 75.38 86 TYR A C 1
ATOM 684 O O . TYR A 1 86 ? 0.317 11.051 -5.294 1.00 75.38 86 TYR A O 1
ATOM 692 N N . LYS A 1 87 ? 1.304 12.251 -3.681 1.00 81.50 87 LYS A N 1
ATOM 693 C CA . LYS A 1 87 ? 2.678 11.869 -4.028 1.00 81.50 87 LYS A CA 1
ATOM 694 C C . LYS A 1 87 ? 3.021 10.504 -3.423 1.00 81.50 87 LYS A C 1
ATOM 696 O O . LYS A 1 87 ? 3.851 10.416 -2.517 1.00 81.50 87 LYS A O 1
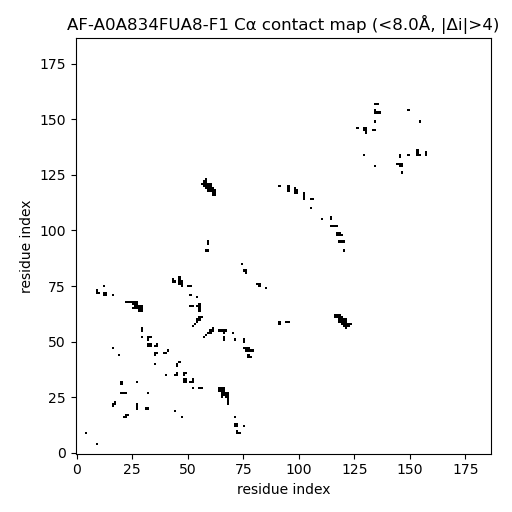ATOM 701 N N . TRP A 1 88 ? 2.377 9.449 -3.922 1.00 80.31 88 TRP A N 1
ATOM 702 C CA . TRP A 1 88 ? 2.540 8.067 -3.445 1.00 80.31 88 TRP A CA 1
ATOM 703 C C . TRP A 1 88 ? 3.998 7.621 -3.292 1.00 80.31 88 TRP A C 1
ATOM 705 O O . TRP A 1 88 ? 4.332 7.133 -2.212 1.00 80.31 88 TRP A O 1
ATOM 715 N N . PRO A 1 89 ? 4.894 7.863 -4.274 1.00 79.81 89 PRO A N 1
ATOM 716 C CA . PRO A 1 89 ? 6.275 7.399 -4.161 1.00 79.81 89 PRO A CA 1
ATOM 717 C C . PRO A 1 89 ? 7.039 8.077 -3.017 1.00 79.81 89 PRO A C 1
ATOM 719 O O . PRO A 1 89 ? 7.834 7.441 -2.332 1.00 79.81 89 PRO A O 1
ATOM 722 N N . ALA A 1 90 ? 6.780 9.367 -2.774 1.00 83.19 90 ALA A N 1
ATOM 723 C CA . ALA A 1 90 ? 7.425 10.104 -1.689 1.00 83.19 90 ALA A CA 1
ATOM 724 C C . ALA A 1 90 ? 6.957 9.592 -0.320 1.00 83.19 90 ALA A C 1
ATOM 726 O O . ALA A 1 90 ? 7.775 9.339 0.561 1.00 83.19 90 ALA A O 1
ATOM 727 N N . PHE A 1 91 ? 5.645 9.381 -0.165 1.00 82.81 91 PHE A N 1
ATOM 728 C CA . PHE A 1 91 ? 5.070 8.810 1.052 1.00 82.81 91 PHE A CA 1
ATOM 729 C C . PHE A 1 91 ? 5.635 7.416 1.356 1.00 82.81 91 PHE A C 1
ATOM 731 O O . PHE A 1 91 ? 6.017 7.130 2.492 1.00 82.81 91 PHE A O 1
ATOM 738 N N . GLU A 1 92 ? 5.691 6.555 0.343 1.00 82.94 92 GLU A N 1
ATOM 739 C CA . GLU A 1 92 ? 6.169 5.182 0.473 1.00 82.94 92 GLU A CA 1
ATOM 740 C C . GLU A 1 92 ? 7.655 5.121 0.847 1.00 82.94 92 GLU A C 1
ATOM 742 O O . GLU A 1 92 ? 8.044 4.381 1.757 1.00 82.94 92 GLU A O 1
ATOM 747 N N . LEU A 1 93 ? 8.485 5.945 0.202 1.00 83.62 93 LEU A N 1
ATOM 748 C CA . LEU A 1 93 ? 9.905 6.040 0.518 1.00 83.62 93 LEU A CA 1
ATOM 749 C C . LEU A 1 93 ? 10.133 6.543 1.950 1.00 83.62 93 LEU A C 1
ATOM 751 O O . LEU A 1 93 ? 10.915 5.948 2.697 1.00 83.62 93 LEU A O 1
ATOM 755 N N . ASP A 1 94 ? 9.420 7.595 2.363 1.00 85.06 94 ASP A N 1
ATOM 756 C CA . ASP A 1 94 ? 9.491 8.128 3.727 1.00 85.06 94 ASP A CA 1
ATOM 757 C C . ASP A 1 94 ? 9.083 7.078 4.767 1.00 85.06 94 ASP A C 1
ATOM 759 O O . ASP A 1 94 ? 9.738 6.929 5.808 1.00 85.06 94 ASP A O 1
ATOM 763 N N . TRP A 1 95 ? 8.022 6.317 4.482 1.00 83.94 95 TRP A N 1
ATOM 764 C CA . TRP A 1 95 ? 7.583 5.209 5.323 1.00 83.94 95 TRP A CA 1
ATOM 765 C C . TRP A 1 95 ? 8.680 4.155 5.486 1.00 83.94 95 TRP A C 1
ATOM 767 O O . TRP A 1 95 ? 9.036 3.815 6.620 1.00 83.94 95 TRP A O 1
ATOM 777 N N . LEU A 1 96 ? 9.251 3.676 4.378 1.00 84.50 96 LEU A N 1
ATOM 778 C CA . LEU A 1 96 ? 10.278 2.638 4.390 1.00 84.50 96 LEU A CA 1
ATOM 779 C C . LEU A 1 96 ? 11.534 3.098 5.145 1.00 84.50 96 LEU A C 1
ATOM 781 O O . LEU A 1 96 ? 12.026 2.393 6.030 1.00 84.50 96 LEU A O 1
ATOM 785 N N . VAL A 1 97 ? 12.023 4.310 4.864 1.00 85.44 97 VAL A N 1
ATOM 786 C CA . VAL A 1 97 ? 13.179 4.900 5.560 1.00 85.44 97 VAL A CA 1
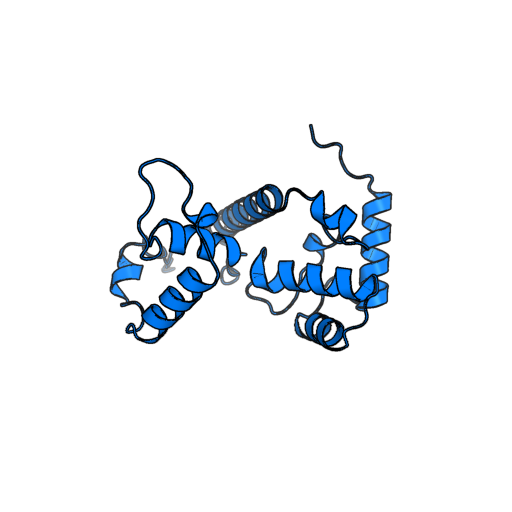ATOM 787 C C . VAL A 1 97 ? 12.920 4.990 7.065 1.00 85.44 97 VAL A C 1
ATOM 789 O O . VAL A 1 97 ? 13.803 4.677 7.876 1.00 85.44 97 VAL A O 1
ATOM 792 N N . ASN A 1 98 ? 11.709 5.382 7.464 1.00 85.31 98 ASN A N 1
ATOM 793 C CA . ASN A 1 98 ? 11.332 5.464 8.868 1.00 85.31 98 ASN A CA 1
ATOM 794 C C . ASN A 1 98 ? 11.257 4.081 9.533 1.00 85.31 98 ASN A C 1
ATOM 796 O O . ASN A 1 98 ? 11.739 3.919 10.655 1.00 85.31 98 ASN A O 1
ATOM 800 N N . GLU A 1 99 ? 10.714 3.064 8.863 1.00 83.88 99 GLU A N 1
ATOM 801 C CA . GLU A 1 99 ? 10.662 1.700 9.400 1.00 83.88 99 GLU A CA 1
ATOM 802 C C . GLU A 1 99 ? 12.059 1.074 9.533 1.00 83.88 99 GLU A C 1
ATOM 804 O O . GLU A 1 99 ? 12.350 0.476 10.575 1.00 83.88 99 GLU A O 1
ATOM 809 N N . ILE A 1 100 ? 12.963 1.304 8.572 1.00 83.19 100 ILE A N 1
ATOM 810 C CA . ILE A 1 100 ? 14.379 0.905 8.656 1.00 83.19 100 ILE A CA 1
ATOM 811 C C . ILE A 1 100 ? 15.067 1.603 9.836 1.00 83.19 100 ILE A C 1
ATOM 813 O O . ILE A 1 100 ? 15.758 0.961 10.635 1.00 83.19 100 ILE A O 1
ATOM 817 N N . ARG A 1 101 ? 14.868 2.919 9.990 1.00 84.69 101 ARG A N 1
ATOM 818 C CA . ARG A 1 101 ? 15.408 3.688 11.123 1.00 84.69 101 ARG A CA 1
ATOM 819 C C . ARG A 1 101 ? 14.897 3.133 12.452 1.00 84.69 101 ARG A C 1
ATOM 821 O O . ARG A 1 101 ? 15.690 2.893 13.365 1.00 84.69 101 ARG A O 1
ATOM 828 N N . ASN A 1 102 ? 13.593 2.886 12.553 1.00 81.50 102 ASN A N 1
ATOM 829 C CA . ASN A 1 102 ? 12.967 2.340 13.753 1.00 81.50 102 ASN A CA 1
ATOM 830 C C . ASN A 1 102 ? 13.493 0.941 14.075 1.00 81.50 102 ASN A C 1
ATOM 832 O O . ASN A 1 102 ? 13.742 0.645 15.242 1.00 81.50 102 ASN A O 1
ATOM 836 N N . TYR A 1 103 ? 13.702 0.094 13.067 1.00 81.38 103 TYR A N 1
ATOM 837 C CA . TYR A 1 103 ? 14.311 -1.219 13.249 1.00 81.38 103 TYR A CA 1
ATOM 838 C C . TYR A 1 103 ? 15.727 -1.113 13.822 1.00 81.38 103 TYR A C 1
ATOM 840 O O . TYR A 1 103 ? 16.003 -1.720 14.856 1.00 81.38 103 TYR A O 1
ATOM 848 N N . LYS A 1 104 ? 16.592 -0.271 13.237 1.00 81.31 104 LYS A N 1
ATOM 849 C CA . LYS A 1 104 ? 17.955 -0.037 13.752 1.00 81.31 104 LYS A CA 1
ATOM 850 C C . LYS A 1 104 ? 17.937 0.398 15.218 1.00 81.31 104 LYS A C 1
ATOM 852 O O . LYS A 1 104 ? 18.688 -0.139 16.028 1.00 81.31 104 LYS A O 1
ATOM 857 N N . ILE A 1 105 ? 17.045 1.321 15.585 1.00 82.75 105 ILE A N 1
ATOM 858 C CA . ILE A 1 105 ? 16.865 1.765 16.977 1.00 82.75 105 ILE A CA 1
ATOM 859 C C . ILE A 1 105 ? 16.417 0.609 17.887 1.00 82.75 105 ILE A C 1
ATOM 861 O O . ILE A 1 105 ? 16.922 0.485 19.001 1.00 82.75 105 ILE A O 1
ATOM 865 N N . ARG A 1 106 ? 15.472 -0.235 17.447 1.00 78.56 106 ARG A N 1
ATOM 866 C CA . ARG A 1 106 ? 14.991 -1.388 18.233 1.00 78.56 106 ARG A CA 1
ATOM 867 C C . ARG A 1 106 ? 16.097 -2.413 18.480 1.00 78.56 106 ARG A C 1
ATOM 869 O O . ARG A 1 106 ? 16.255 -2.846 19.618 1.00 78.56 106 ARG A O 1
ATOM 876 N N . VAL A 1 107 ? 16.862 -2.752 17.443 1.00 73.88 107 VAL A N 1
ATOM 877 C CA . VAL A 1 107 ? 17.970 -3.719 17.512 1.00 73.88 107 VAL A CA 1
ATOM 878 C C . VAL A 1 107 ? 19.096 -3.204 18.411 1.00 73.88 107 VAL A C 1
ATOM 880 O O . VAL A 1 107 ? 19.581 -3.930 19.271 1.00 73.88 107 VAL A O 1
ATOM 883 N N . THR A 1 108 ? 19.479 -1.934 18.269 1.00 73.81 108 THR A N 1
ATOM 884 C CA . THR A 1 108 ? 20.592 -1.339 19.037 1.00 73.81 108 THR A CA 1
ATOM 885 C C . THR A 1 108 ? 20.267 -1.077 20.504 1.00 73.81 108 THR A C 1
ATOM 887 O O . THR A 1 108 ? 21.163 -1.119 21.340 1.00 73.81 108 THR A O 1
ATOM 890 N N . LYS A 1 109 ? 19.000 -0.819 20.855 1.00 69.81 109 LYS A N 1
ATOM 891 C CA . LYS A 1 109 ? 18.610 -0.476 22.234 1.00 69.81 109 LYS A CA 1
ATOM 892 C C . LYS A 1 109 ? 18.307 -1.678 23.133 1.00 69.81 109 LYS A C 1
ATOM 894 O O . LYS A 1 109 ? 17.788 -1.468 24.226 1.00 69.81 109 LYS A O 1
ATOM 899 N N . GLY A 1 110 ? 18.590 -2.912 22.700 1.00 54.75 110 GLY A N 1
ATOM 900 C CA . GLY A 1 110 ? 18.569 -4.102 23.565 1.00 54.75 110 GLY A CA 1
ATOM 901 C C . GLY A 1 110 ? 17.261 -4.339 24.332 1.00 54.75 110 GLY A C 1
ATOM 902 O O . GLY A 1 110 ? 17.259 -5.013 25.359 1.00 54.75 110 GLY A O 1
ATOM 903 N N . ARG A 1 111 ? 16.127 -3.780 23.885 1.00 53.84 111 ARG A N 1
ATOM 904 C CA . ARG A 1 111 ? 14.832 -4.060 24.512 1.00 53.84 111 ARG A CA 1
ATOM 905 C C . ARG A 1 111 ? 14.461 -5.473 24.096 1.00 53.84 111 ARG A C 1
ATOM 907 O O . ARG A 1 111 ? 14.004 -5.638 22.974 1.00 53.84 111 ARG A O 1
ATOM 914 N N . GLY A 1 112 ? 14.674 -6.447 24.984 1.00 49.09 112 GLY A N 1
ATOM 915 C CA . GLY A 1 112 ? 14.520 -7.903 24.813 1.00 49.09 112 GLY A CA 1
ATOM 916 C C . GLY A 1 112 ? 13.149 -8.438 24.367 1.00 49.09 112 GLY A C 1
ATOM 917 O O . GLY A 1 112 ? 12.761 -9.541 24.731 1.00 49.09 112 GLY A O 1
ATOM 918 N N . ARG A 1 113 ? 12.394 -7.687 23.567 1.00 52.72 113 ARG A N 1
ATOM 919 C CA . ARG A 1 113 ? 11.344 -8.212 22.704 1.00 52.72 113 ARG A CA 1
ATOM 920 C C . ARG A 1 113 ? 12.023 -8.627 21.404 1.00 52.72 113 ARG A C 1
ATOM 922 O O . ARG A 1 113 ? 12.738 -7.809 20.828 1.00 52.72 113 ARG A O 1
ATOM 929 N N . LYS A 1 114 ? 11.796 -9.872 20.957 1.00 54.16 114 LYS A N 1
ATOM 930 C CA . LYS A 1 114 ? 12.117 -10.333 19.592 1.00 54.16 114 LYS A CA 1
ATOM 931 C C . LYS A 1 114 ? 11.881 -9.164 18.642 1.00 54.16 114 LYS A C 1
ATOM 933 O O . LYS A 1 114 ? 10.778 -8.616 18.672 1.00 54.16 114 LYS A O 1
ATOM 938 N N . ALA A 1 115 ? 12.911 -8.720 17.921 1.00 55.16 115 ALA A N 1
ATOM 939 C CA . ALA A 1 115 ? 12.793 -7.547 17.067 1.00 55.16 115 ALA A CA 1
ATOM 940 C C . ALA A 1 115 ? 11.582 -7.755 16.151 1.00 55.16 115 ALA A C 1
ATOM 942 O O . ALA A 1 115 ? 11.592 -8.642 15.302 1.00 55.16 115 ALA A O 1
ATOM 943 N N . GLU A 1 116 ? 10.501 -7.003 16.386 1.00 61.34 116 GLU A N 1
ATOM 944 C CA . GLU A 1 116 ? 9.353 -7.032 15.486 1.00 61.34 116 GLU A CA 1
ATOM 945 C C . GLU A 1 116 ? 9.876 -6.681 14.090 1.00 61.34 116 GLU A C 1
ATOM 947 O O . GLU A 1 116 ? 10.692 -5.752 13.960 1.00 61.34 116 GLU A O 1
ATOM 952 N N . GLY A 1 117 ? 9.432 -7.449 13.088 1.00 64.25 117 GLY A N 1
ATOM 953 C CA . GLY A 1 117 ? 9.877 -7.329 11.702 1.00 64.25 117 GLY A CA 1
ATOM 954 C C . GLY A 1 117 ? 9.852 -5.888 11.189 1.00 64.25 117 GLY A C 1
ATOM 955 O O . GLY A 1 117 ? 9.176 -5.007 11.732 1.00 64.25 117 GLY A O 1
ATOM 956 N N . VAL A 1 118 ? 10.644 -5.626 10.156 1.00 69.38 118 VAL A N 1
ATOM 957 C CA . VAL A 1 118 ? 10.674 -4.318 9.494 1.00 69.38 118 VAL A CA 1
ATOM 958 C C . VAL A 1 118 ? 9.371 -4.157 8.710 1.00 69.38 118 VAL A C 1
ATOM 960 O O . VAL A 1 118 ? 8.955 -5.088 8.025 1.00 69.38 118 VAL A O 1
ATOM 963 N N . GLY A 1 119 ? 8.699 -3.007 8.830 1.00 72.50 119 GLY A N 1
ATOM 964 C CA . GLY A 1 119 ? 7.654 -2.653 7.870 1.00 72.50 119 GLY A CA 1
ATOM 965 C C . GLY A 1 119 ? 8.281 -2.515 6.483 1.00 72.50 119 GLY A C 1
ATOM 966 O O . GLY A 1 119 ? 9.325 -1.880 6.352 1.00 72.50 119 GLY A O 1
ATOM 967 N N . GLY A 1 120 ? 7.690 -3.153 5.480 1.00 78.12 120 GLY A N 1
ATOM 968 C CA . GLY A 1 120 ? 8.225 -3.200 4.124 1.00 78.12 120 GLY A CA 1
ATOM 969 C C . GLY A 1 120 ? 7.426 -2.350 3.145 1.00 78.12 120 GLY A C 1
ATOM 970 O O . GLY A 1 120 ? 6.462 -1.684 3.520 1.00 78.12 120 GLY A O 1
ATOM 971 N N . SER A 1 121 ? 7.843 -2.435 1.887 1.00 85.44 121 SER A N 1
ATOM 972 C CA . SER A 1 121 ? 7.070 -2.085 0.699 1.00 85.44 121 SER A CA 1
ATOM 973 C C . SER A 1 121 ? 7.284 -3.215 -0.304 1.00 85.44 121 SER A C 1
ATOM 975 O O . SER A 1 121 ? 8.411 -3.451 -0.737 1.00 85.44 121 SER A O 1
ATOM 977 N N . LEU A 1 122 ? 6.223 -3.951 -0.629 1.00 82.62 122 LEU A N 1
ATOM 978 C CA . LEU A 1 122 ? 6.287 -4.989 -1.653 1.00 82.62 122 LEU A CA 1
ATOM 979 C C . LEU A 1 122 ? 6.418 -4.355 -3.044 1.00 82.62 122 LEU A C 1
ATOM 981 O O . LEU A 1 122 ? 7.151 -4.877 -3.875 1.00 82.62 122 LEU A O 1
ATOM 985 N N . PHE A 1 123 ? 5.783 -3.202 -3.273 1.00 82.56 123 PHE A N 1
ATOM 986 C CA . PHE A 1 123 ? 5.898 -2.477 -4.538 1.00 82.56 123 PHE A CA 1
ATOM 987 C C . PHE A 1 123 ? 7.335 -2.028 -4.823 1.00 82.56 123 PHE A C 1
ATOM 989 O O . PHE A 1 123 ? 7.857 -2.328 -5.890 1.00 82.56 123 PHE A O 1
ATOM 996 N N . LEU A 1 124 ? 8.027 -1.401 -3.866 1.00 81.88 124 LEU A N 1
ATOM 997 C CA . LEU A 1 124 ? 9.434 -1.024 -4.043 1.00 81.88 124 LEU A CA 1
ATOM 998 C C . LEU A 1 124 ? 10.331 -2.243 -4.253 1.00 81.88 124 LEU A C 1
ATOM 1000 O O . LEU A 1 124 ? 11.272 -2.165 -5.037 1.00 81.88 124 LEU A O 1
ATOM 1004 N N . LEU A 1 125 ? 10.046 -3.368 -3.589 1.00 81.69 125 LEU A N 1
ATOM 1005 C CA . LEU A 1 125 ? 10.775 -4.613 -3.835 1.00 81.69 125 LEU A CA 1
ATOM 1006 C C . LEU A 1 125 ? 10.568 -5.112 -5.268 1.00 81.69 125 LEU A C 1
ATOM 1008 O O . LEU A 1 125 ? 11.546 -5.492 -5.899 1.00 81.69 125 LEU A O 1
ATOM 1012 N N . MET A 1 126 ? 9.342 -5.056 -5.799 1.00 80.88 126 MET A N 1
ATOM 1013 C CA . MET A 1 126 ? 9.063 -5.379 -7.204 1.00 80.88 126 MET A CA 1
ATOM 1014 C C . MET A 1 126 ? 9.811 -4.430 -8.151 1.00 80.88 126 MET A C 1
ATOM 1016 O O . MET A 1 126 ? 10.477 -4.895 -9.071 1.00 80.88 126 MET A O 1
ATOM 1020 N N . VAL A 1 127 ? 9.765 -3.116 -7.894 1.00 80.31 127 VAL A N 1
ATOM 1021 C CA . VAL A 1 127 ? 10.501 -2.099 -8.670 1.00 80.31 127 VAL A CA 1
ATOM 1022 C C . VAL A 1 127 ? 11.993 -2.391 -8.702 1.00 80.31 127 VAL A C 1
ATOM 1024 O O . VAL A 1 127 ? 12.560 -2.491 -9.783 1.00 80.31 127 VAL A O 1
ATOM 1027 N N . ILE A 1 128 ? 12.618 -2.596 -7.543 1.00 80.31 128 ILE A N 1
ATOM 1028 C CA . ILE A 1 128 ? 14.051 -2.900 -7.452 1.00 80.31 128 ILE A CA 1
ATOM 1029 C C . ILE A 1 128 ? 14.371 -4.236 -8.126 1.00 80.31 128 ILE A C 1
ATOM 1031 O O . ILE A 1 128 ? 15.367 -4.344 -8.832 1.00 80.31 128 ILE A O 1
ATOM 1035 N N . TYR A 1 129 ? 13.546 -5.261 -7.915 1.00 79.44 129 TYR A N 1
ATOM 1036 C CA . TYR A 1 129 ? 13.789 -6.589 -8.467 1.00 79.44 129 TYR A CA 1
ATOM 1037 C C . TYR A 1 129 ? 13.857 -6.565 -9.997 1.00 79.44 129 TYR A C 1
ATOM 1039 O O . TYR A 1 129 ? 14.827 -7.062 -10.567 1.00 79.44 129 TYR A O 1
ATOM 1047 N N . PHE A 1 130 ? 12.867 -5.950 -10.644 1.00 75.31 130 PHE A N 1
ATOM 1048 C CA . PHE A 1 130 ? 12.787 -5.848 -12.102 1.00 75.31 130 PHE A CA 1
ATOM 1049 C C . PHE A 1 130 ? 13.723 -4.780 -12.689 1.00 75.31 130 PHE A C 1
ATOM 1051 O O . PHE A 1 130 ? 14.059 -4.849 -13.867 1.00 75.31 130 PHE A O 1
ATOM 1058 N N . ASP A 1 131 ? 14.169 -3.806 -11.893 1.00 75.12 131 ASP A N 1
ATOM 1059 C CA . ASP A 1 131 ? 15.253 -2.893 -12.280 1.00 75.12 131 ASP A CA 1
ATOM 1060 C C . ASP A 1 131 ? 16.604 -3.630 -12.337 1.00 75.12 131 ASP A C 1
ATOM 1062 O O . ASP A 1 131 ? 17.370 -3.475 -13.286 1.00 75.12 131 ASP A O 1
ATOM 1066 N N . LEU A 1 132 ? 16.864 -4.506 -11.360 1.00 72.62 132 LEU A N 1
ATOM 1067 C CA . LEU A 1 132 ? 18.062 -5.353 -11.316 1.00 72.62 132 LEU A CA 1
ATOM 1068 C C . LEU A 1 132 ? 18.012 -6.531 -12.300 1.00 72.62 132 LEU A C 1
ATOM 1070 O O . LEU A 1 132 ? 19.062 -7.037 -12.695 1.00 72.62 132 LEU A O 1
ATOM 1074 N N . HIS A 1 133 ? 16.813 -6.962 -12.693 1.00 72.38 133 HIS A N 1
ATOM 1075 C CA . HIS A 1 133 ? 16.576 -8.037 -13.658 1.00 72.38 133 HIS A CA 1
ATOM 1076 C C . HIS A 1 133 ? 15.648 -7.526 -14.764 1.00 72.38 133 HIS A C 1
ATOM 1078 O O . HIS A 1 133 ? 14.448 -7.825 -14.740 1.00 72.38 133 HIS A O 1
ATOM 1084 N N . PRO A 1 134 ? 16.182 -6.739 -15.717 1.00 66.69 134 PRO A N 1
ATOM 1085 C CA . PRO A 1 134 ? 15.381 -6.147 -16.775 1.00 66.69 134 PRO A CA 1
ATOM 1086 C C . PRO A 1 134 ? 14.584 -7.210 -17.531 1.00 66.69 134 PRO A C 1
ATOM 1088 O O . PRO A 1 134 ? 15.076 -8.311 -17.787 1.00 66.69 134 PRO A O 1
ATOM 1091 N N . LEU A 1 135 ? 13.346 -6.871 -17.889 1.00 68.62 135 LEU A N 1
ATOM 1092 C CA . LEU A 1 135 ? 12.485 -7.740 -18.686 1.00 68.62 135 LEU A CA 1
ATOM 1093 C C . LEU A 1 135 ? 13.133 -7.977 -20.057 1.00 68.62 135 LEU A C 1
ATOM 1095 O O . LEU A 1 135 ? 13.665 -7.045 -20.660 1.00 68.62 135 LEU A O 1
ATOM 1099 N N . ASP A 1 136 ? 13.084 -9.219 -20.545 1.00 62.72 136 ASP A N 1
ATOM 1100 C CA . ASP A 1 136 ? 13.658 -9.586 -21.841 1.00 62.72 136 ASP A CA 1
ATOM 1101 C C . ASP A 1 136 ? 12.916 -8.861 -22.975 1.00 62.72 136 ASP A C 1
ATOM 1103 O O . ASP A 1 136 ? 11.852 -9.283 -23.427 1.00 62.72 136 ASP A O 1
ATOM 1107 N N . GLY A 1 137 ? 13.490 -7.752 -23.427 1.00 57.28 137 GLY A N 1
ATOM 1108 C CA . GLY A 1 137 ? 13.029 -6.930 -24.537 1.00 57.28 137 GLY A CA 1
ATOM 1109 C C . GLY A 1 137 ? 14.190 -6.084 -25.047 1.00 57.28 137 GLY A C 1
ATOM 1110 O O . GLY A 1 137 ? 15.152 -5.842 -24.317 1.00 57.28 137 GLY A O 1
ATOM 1111 N N . GLU A 1 138 ? 14.147 -5.660 -26.311 1.00 52.97 138 GLU A N 1
ATOM 1112 C CA . GLU A 1 138 ? 15.137 -4.714 -26.831 1.00 52.97 138 GLU A CA 1
ATOM 1113 C C . GLU A 1 138 ? 14.990 -3.388 -26.077 1.00 52.97 138 GLU A C 1
ATOM 1115 O O . GLU A 1 138 ? 14.143 -2.556 -26.398 1.00 52.97 138 GLU A O 1
ATOM 1120 N N . ILE A 1 139 ? 15.799 -3.210 -25.032 1.00 54.28 139 ILE A N 1
ATOM 1121 C CA . ILE A 1 139 ? 15.910 -1.947 -24.314 1.00 54.28 139 ILE A CA 1
ATOM 1122 C C . ILE A 1 139 ? 16.511 -0.968 -25.318 1.00 54.28 139 ILE A C 1
ATOM 1124 O O . ILE A 1 139 ? 17.682 -1.082 -25.697 1.00 54.28 139 ILE A O 1
ATOM 1128 N N . GLY A 1 140 ? 15.680 -0.045 -25.805 1.00 53.34 140 GLY A N 1
ATOM 1129 C CA . GLY A 1 140 ? 16.128 1.067 -26.630 1.00 53.34 140 GLY A CA 1
ATOM 1130 C C . GLY A 1 140 ? 17.347 1.712 -25.976 1.00 53.34 140 GLY A C 1
ATOM 1131 O O . GLY A 1 140 ? 17.404 1.869 -24.757 1.00 53.34 140 GLY A O 1
ATOM 1132 N N . LYS A 1 141 ? 18.372 2.005 -26.778 1.00 52.25 141 LYS A N 1
ATOM 1133 C CA . LYS A 1 141 ? 19.611 2.602 -26.279 1.00 52.25 141 LYS A CA 1
ATOM 1134 C C . LYS A 1 141 ? 19.285 3.870 -25.473 1.00 52.25 141 LYS A C 1
ATOM 1136 O O . LYS A 1 141 ? 18.768 4.822 -26.042 1.00 52.25 141 LYS A O 1
ATOM 1141 N N . GLU A 1 142 ? 19.699 3.837 -24.205 1.00 51.91 142 GLU A N 1
ATOM 1142 C CA . GLU A 1 142 ? 19.849 4.926 -23.223 1.00 51.91 142 GLU A CA 1
ATOM 1143 C C . GLU A 1 142 ? 18.726 5.181 -22.189 1.00 51.91 142 GLU A C 1
ATOM 1145 O O . GLU A 1 142 ? 17.608 5.572 -22.493 1.00 51.91 142 GLU A O 1
ATOM 1150 N N . HIS A 1 143 ? 19.148 5.054 -20.921 1.00 51.75 143 HIS A N 1
ATOM 1151 C CA . HIS A 1 143 ? 18.813 5.856 -19.732 1.00 51.75 143 HIS A CA 1
ATOM 1152 C C . HIS A 1 143 ? 17.364 6.021 -19.243 1.00 51.75 143 HIS A C 1
ATOM 1154 O O . HIS A 1 143 ? 17.153 6.791 -18.303 1.00 51.75 143 HIS A O 1
ATOM 1160 N N . GLU A 1 144 ? 16.382 5.293 -19.766 1.00 56.47 144 GLU A N 1
ATOM 1161 C CA . GLU A 1 144 ? 15.059 5.246 -19.133 1.00 56.47 144 GLU A CA 1
ATOM 1162 C C . GLU A 1 144 ? 15.008 4.207 -18.000 1.00 56.47 144 GLU A C 1
ATOM 1164 O O . GLU A 1 144 ? 15.534 3.101 -18.157 1.00 56.47 144 GLU A O 1
ATOM 1169 N N . PRO A 1 145 ? 14.394 4.530 -16.841 1.00 60.78 145 PRO A N 1
ATOM 1170 C CA . PRO A 1 145 ? 14.168 3.536 -15.803 1.00 60.78 145 PRO A CA 1
ATOM 1171 C C . PRO A 1 145 ? 13.300 2.405 -16.392 1.00 60.78 145 PRO A C 1
ATOM 1173 O O . PRO A 1 145 ? 12.228 2.704 -16.929 1.00 60.78 145 PRO A O 1
ATOM 1176 N N . PRO A 1 146 ? 13.711 1.126 -16.276 1.00 65.94 146 PRO A N 1
ATOM 1177 C CA . PRO A 1 146 ? 13.047 -0.027 -16.889 1.00 65.94 146 PRO A CA 1
ATOM 1178 C C . PRO A 1 146 ? 11.536 -0.080 -16.659 1.00 65.94 146 PRO A C 1
ATOM 1180 O O . PRO A 1 146 ? 10.808 -0.555 -17.524 1.00 65.94 146 PRO A O 1
ATOM 1183 N N . ILE A 1 147 ? 11.058 0.461 -15.531 1.00 72.19 147 ILE A N 1
ATOM 1184 C CA . ILE A 1 147 ? 9.634 0.555 -15.182 1.00 72.19 147 ILE A CA 1
ATOM 1185 C C . ILE A 1 147 ? 8.772 1.253 -16.241 1.00 72.19 147 ILE A C 1
ATOM 1187 O O . ILE A 1 147 ? 7.612 0.890 -16.414 1.00 72.19 147 ILE A O 1
ATOM 1191 N N . GLY A 1 148 ? 9.326 2.223 -16.977 1.00 69.25 148 GLY A N 1
ATOM 1192 C CA . GLY A 1 148 ? 8.610 2.914 -18.054 1.00 69.25 148 GLY A CA 1
ATOM 1193 C C . GLY A 1 148 ? 8.291 2.012 -19.249 1.00 69.25 148 GLY A C 1
ATOM 1194 O O . GLY A 1 148 ? 7.373 2.302 -20.010 1.00 69.25 148 GLY A O 1
ATOM 1195 N N . LEU A 1 149 ? 9.014 0.899 -19.383 1.00 72.69 149 LEU A N 1
ATOM 1196 C CA . LEU A 1 149 ? 8.882 -0.068 -20.471 1.00 72.69 149 LEU A CA 1
ATOM 1197 C C . LEU A 1 149 ? 8.058 -1.295 -20.061 1.00 72.69 149 LEU A C 1
ATOM 1199 O O . LEU A 1 149 ? 7.905 -2.225 -20.851 1.00 72.69 149 LEU A O 1
ATOM 1203 N N . TRP A 1 150 ? 7.539 -1.335 -18.831 1.00 79.88 150 TRP A N 1
ATOM 1204 C CA . TRP A 1 150 ? 6.782 -2.480 -18.343 1.00 79.88 150 TRP A CA 1
ATOM 1205 C C . TRP A 1 150 ? 5.411 -2.547 -19.004 1.00 79.88 150 TRP A C 1
ATOM 1207 O O . TRP A 1 150 ? 4.483 -1.813 -18.660 1.00 79.88 150 TRP A O 1
ATOM 1217 N N . THR A 1 151 ? 5.274 -3.480 -19.938 1.00 81.69 151 THR A N 1
ATOM 1218 C CA . THR A 1 151 ? 3.979 -3.889 -20.471 1.00 81.69 151 THR A CA 1
ATOM 1219 C C . THR A 1 151 ? 3.474 -5.121 -19.733 1.00 81.69 151 THR A C 1
ATOM 1221 O O . THR A 1 151 ? 4.247 -5.875 -19.131 1.00 81.69 151 THR A O 1
ATOM 1224 N N . LYS A 1 152 ? 2.158 -5.348 -19.792 1.00 81.50 152 LYS A N 1
ATOM 1225 C CA . LYS A 1 152 ? 1.549 -6.553 -19.224 1.00 81.50 152 LYS A CA 1
ATOM 1226 C C . LYS A 1 152 ? 2.184 -7.811 -19.822 1.00 81.50 152 LYS A C 1
ATOM 1228 O O . LYS A 1 152 ? 2.494 -8.739 -19.090 1.00 81.50 152 LYS A O 1
ATOM 1233 N N . GLU A 1 153 ? 2.434 -7.806 -21.129 1.00 83.06 153 GLU A N 1
ATOM 1234 C CA . GLU A 1 153 ? 3.039 -8.926 -21.847 1.00 83.06 153 GLU A CA 1
ATOM 1235 C C . GLU A 1 153 ? 4.440 -9.255 -21.316 1.00 83.06 153 GLU A C 1
ATOM 1237 O O . GLU A 1 153 ? 4.744 -10.420 -21.070 1.00 83.06 153 GLU A O 1
ATOM 1242 N N . LEU A 1 154 ? 5.287 -8.242 -21.100 1.00 80.88 154 LEU A N 1
ATOM 1243 C CA . LEU A 1 154 ? 6.644 -8.446 -20.588 1.00 80.88 154 LEU A CA 1
ATOM 1244 C C . LEU A 1 154 ? 6.640 -8.954 -19.140 1.00 80.88 154 LEU A C 1
ATOM 1246 O O . LEU A 1 154 ? 7.431 -9.835 -18.797 1.00 80.88 154 LEU A O 1
ATOM 1250 N N . ILE A 1 155 ? 5.728 -8.441 -18.309 1.00 81.62 155 ILE A N 1
ATOM 1251 C CA . ILE A 1 155 ? 5.542 -8.920 -16.935 1.00 81.62 155 ILE A CA 1
ATOM 1252 C C . ILE A 1 155 ? 5.064 -10.381 -16.933 1.00 81.62 155 ILE A C 1
ATOM 1254 O O . ILE A 1 155 ? 5.645 -11.204 -16.230 1.00 81.62 155 ILE A O 1
ATOM 1258 N N . ASP A 1 156 ? 4.065 -10.733 -17.748 1.00 82.69 156 ASP A N 1
ATOM 1259 C CA . ASP A 1 156 ? 3.513 -12.094 -17.821 1.00 82.69 156 ASP A CA 1
ATOM 1260 C C . ASP A 1 156 ? 4.570 -13.114 -18.295 1.00 82.69 156 ASP A C 1
ATOM 1262 O O . ASP A 1 156 ? 4.675 -14.215 -17.741 1.00 82.69 156 ASP A O 1
ATOM 1266 N N . ILE A 1 157 ? 5.408 -12.742 -19.275 1.00 81.31 157 ILE A N 1
ATOM 1267 C CA . ILE A 1 157 ? 6.551 -13.559 -19.721 1.00 81.31 157 ILE A CA 1
ATOM 1268 C C . ILE A 1 157 ? 7.509 -13.814 -18.558 1.00 81.31 157 ILE A C 1
ATOM 1270 O O . ILE A 1 157 ? 7.968 -14.942 -18.365 1.00 81.31 157 ILE A O 1
ATOM 1274 N N . ARG A 1 158 ? 7.820 -12.778 -17.777 1.00 79.06 158 ARG A N 1
ATOM 1275 C CA . ARG A 1 158 ? 8.767 -12.887 -16.670 1.00 79.06 158 ARG A CA 1
ATOM 1276 C C . ARG A 1 158 ? 8.224 -13.722 -15.514 1.00 79.06 158 ARG A C 1
ATOM 1278 O O . ARG A 1 158 ? 8.943 -14.591 -15.035 1.00 79.06 158 ARG A O 1
ATOM 1285 N N . ILE A 1 159 ? 6.959 -13.533 -15.137 1.00 80.62 159 ILE A N 1
ATOM 1286 C CA . ILE A 1 159 ? 6.279 -14.368 -14.133 1.00 80.62 159 ILE A CA 1
ATOM 1287 C C . ILE A 1 159 ? 6.314 -15.841 -14.555 1.00 80.62 159 ILE A C 1
ATOM 1289 O O . ILE A 1 159 ? 6.592 -16.711 -13.733 1.00 80.62 159 ILE A O 1
ATOM 1293 N N . SER A 1 160 ? 6.068 -16.124 -15.837 1.00 81.88 160 SER A N 1
ATOM 1294 C CA . SER A 1 160 ? 6.096 -17.494 -16.362 1.00 81.88 160 SER A CA 1
ATOM 1295 C C . SER A 1 160 ? 7.494 -18.112 -16.261 1.00 81.88 160 SER A C 1
ATOM 1297 O O . SER A 1 160 ? 7.625 -19.244 -15.810 1.00 81.88 160 SER A O 1
ATOM 1299 N N . LYS A 1 161 ? 8.543 -17.348 -16.595 1.00 79.00 161 LYS A N 1
ATOM 1300 C CA . LYS A 1 161 ? 9.941 -17.785 -16.440 1.00 79.00 161 LYS A CA 1
ATOM 1301 C C . LYS A 1 161 ? 10.305 -18.062 -14.982 1.00 79.00 161 LYS A C 1
ATOM 1303 O O . LYS A 1 161 ? 10.883 -19.098 -14.688 1.00 79.00 161 LYS A O 1
ATOM 1308 N N . GLU A 1 162 ? 9.920 -17.181 -14.062 1.00 76.31 162 GLU A N 1
ATOM 1309 C CA . GLU A 1 162 ? 10.190 -17.362 -12.628 1.00 76.31 162 GLU A CA 1
ATOM 1310 C C . GLU A 1 162 ? 9.421 -18.536 -12.012 1.00 76.31 162 GLU A C 1
ATOM 1312 O O . GLU A 1 162 ? 9.905 -19.162 -11.074 1.00 76.31 162 GLU A O 1
ATOM 1317 N N . ALA A 1 163 ? 8.232 -18.854 -12.532 1.00 75.19 163 ALA A N 1
ATOM 1318 C CA . ALA A 1 163 ? 7.469 -20.027 -12.112 1.00 75.19 163 ALA A CA 1
ATOM 1319 C C . ALA A 1 163 ? 8.107 -21.349 -12.580 1.00 75.19 163 ALA A C 1
ATOM 1321 O O . ALA A 1 163 ? 7.882 -22.392 -11.962 1.00 75.19 163 ALA A O 1
ATOM 1322 N N . GLU A 1 164 ? 8.880 -21.309 -13.668 1.00 74.62 164 GLU A N 1
ATOM 1323 C CA . GLU A 1 164 ? 9.669 -22.435 -14.178 1.00 74.62 164 GLU A CA 1
ATOM 1324 C C . GLU A 1 164 ? 11.053 -22.532 -13.511 1.00 74.62 164 GLU A C 1
ATOM 1326 O O . GLU A 1 164 ? 11.628 -23.624 -13.430 1.00 74.62 164 GLU A O 1
ATOM 1331 N N . ASP A 1 165 ? 11.574 -21.412 -13.003 1.00 64.62 165 ASP A N 1
ATOM 1332 C CA . ASP A 1 165 ? 12.839 -21.360 -12.283 1.00 64.62 165 ASP A CA 1
ATOM 1333 C C . ASP A 1 165 ? 12.753 -22.071 -10.925 1.00 64.62 165 ASP A C 1
ATOM 1335 O O . ASP A 1 165 ? 11.768 -22.031 -10.182 1.00 64.62 165 ASP A O 1
ATOM 1339 N N . LYS A 1 166 ? 13.846 -22.753 -10.575 1.00 57.22 166 LYS A N 1
ATOM 1340 C CA . LYS A 1 166 ? 13.999 -23.365 -9.252 1.00 57.22 166 LYS A CA 1
ATOM 1341 C C . LYS A 1 166 ? 14.010 -22.263 -8.185 1.00 57.22 166 LYS A C 1
ATOM 1343 O O . LYS A 1 166 ? 14.507 -21.171 -8.461 1.00 57.22 166 LYS A O 1
ATOM 1348 N N . PRO A 1 167 ? 13.515 -22.539 -6.962 1.00 58.09 167 PRO A N 1
ATOM 1349 C CA . PRO A 1 167 ? 13.549 -21.570 -5.874 1.00 58.09 167 PRO A CA 1
ATOM 1350 C C . PRO A 1 167 ? 14.944 -20.965 -5.731 1.00 58.09 167 PRO A C 1
ATOM 1352 O O . PRO A 1 167 ? 15.940 -21.681 -5.850 1.00 58.09 167 PRO A O 1
ATOM 1355 N N . ILE A 1 168 ? 14.978 -19.650 -5.490 1.00 57.97 168 ILE A N 1
ATOM 1356 C CA . ILE A 1 168 ? 16.200 -18.866 -5.297 1.00 57.97 168 ILE A CA 1
ATOM 1357 C C . ILE A 1 168 ? 17.123 -19.639 -4.353 1.00 57.97 168 ILE A C 1
ATOM 1359 O O . ILE A 1 168 ? 16.760 -19.891 -3.204 1.00 57.97 168 ILE A O 1
ATOM 1363 N N . GLU A 1 169 ? 18.291 -20.042 -4.852 1.00 56.38 169 GLU A N 1
ATOM 1364 C CA . GLU A 1 169 ? 19.251 -20.790 -4.048 1.00 56.38 169 GLU A CA 1
ATOM 1365 C C . GLU A 1 169 ? 19.682 -19.955 -2.835 1.00 56.38 169 GLU A C 1
ATOM 1367 O O . GLU A 1 169 ? 19.930 -18.751 -2.949 1.00 56.38 169 GLU A O 1
ATOM 1372 N N . ASP A 1 170 ? 19.841 -20.604 -1.677 1.00 54.84 170 ASP A N 1
ATOM 1373 C CA . ASP A 1 170 ? 20.267 -19.961 -0.422 1.00 54.84 170 ASP A CA 1
ATOM 1374 C C . ASP A 1 170 ? 21.575 -19.150 -0.572 1.00 54.84 170 ASP A C 1
ATOM 1376 O O . ASP A 1 170 ? 21.844 -18.213 0.185 1.00 54.84 170 ASP A O 1
ATOM 1380 N N . SER A 1 171 ? 22.378 -19.470 -1.592 1.00 52.94 171 SER A N 1
ATOM 1381 C CA . SER A 1 171 ? 23.592 -18.755 -1.990 1.00 52.94 171 SER A CA 1
ATOM 1382 C C . SER A 1 171 ? 23.346 -17.281 -2.345 1.00 52.94 171 SER A C 1
ATOM 1384 O O . SER A 1 171 ? 24.206 -16.443 -2.074 1.00 52.94 171 SER A O 1
ATOM 1386 N N . VAL A 1 172 ? 22.171 -16.914 -2.862 1.00 55.16 172 VAL A N 1
ATOM 1387 C CA . VAL A 1 172 ? 21.814 -15.513 -3.150 1.00 55.16 172 VAL A CA 1
ATOM 1388 C C . VAL A 1 172 ? 21.708 -14.702 -1.859 1.00 55.16 172 VAL A C 1
ATOM 1390 O O . VAL A 1 172 ? 22.175 -13.564 -1.791 1.00 55.16 172 VAL A O 1
ATOM 1393 N N . PHE A 1 173 ? 21.182 -15.305 -0.792 1.00 53.38 173 PHE A N 1
ATOM 1394 C CA . PHE A 1 173 ? 21.047 -14.635 0.499 1.00 53.38 173 PHE A CA 1
ATOM 1395 C C . PHE A 1 173 ? 22.374 -14.510 1.259 1.00 53.38 173 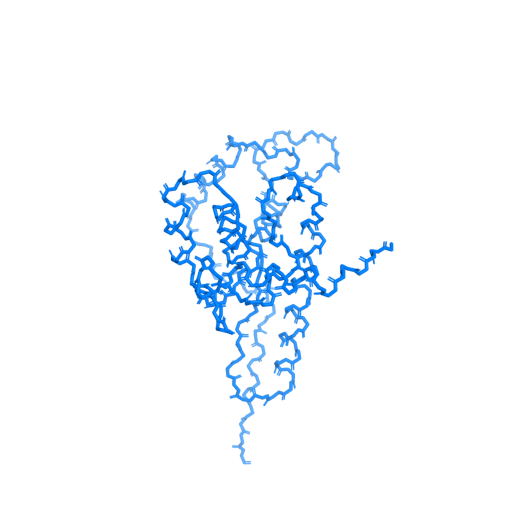PHE A C 1
ATOM 1397 O O . PHE A 1 173 ? 22.493 -13.663 2.142 1.00 53.38 173 PHE A O 1
ATOM 1404 N N . SER A 1 174 ? 23.396 -15.287 0.879 1.00 57.06 174 SER A N 1
ATOM 1405 C CA . SER A 1 174 ? 24.740 -15.223 1.476 1.00 57.06 174 SER A CA 1
ATOM 1406 C C . SER A 1 174 ? 25.500 -13.923 1.168 1.00 57.06 174 SER A C 1
ATOM 1408 O O . SER A 1 174 ? 26.463 -13.593 1.858 1.00 57.06 174 SER A O 1
ATOM 1410 N N . GLN A 1 175 ? 25.056 -13.168 0.156 1.00 56.31 175 GLN A N 1
ATOM 1411 C CA . GLN A 1 175 ? 25.615 -11.861 -0.205 1.00 56.31 175 GLN A CA 1
ATOM 1412 C C . GLN A 1 175 ? 25.138 -10.746 0.733 1.00 56.31 175 GLN A C 1
ATOM 1414 O O . GLN A 1 175 ? 25.761 -9.685 0.813 1.00 56.31 175 GLN A O 1
ATOM 1419 N N . PHE A 1 176 ? 24.039 -10.972 1.457 1.00 46.53 176 PHE A N 1
ATOM 1420 C CA . PHE A 1 176 ? 23.576 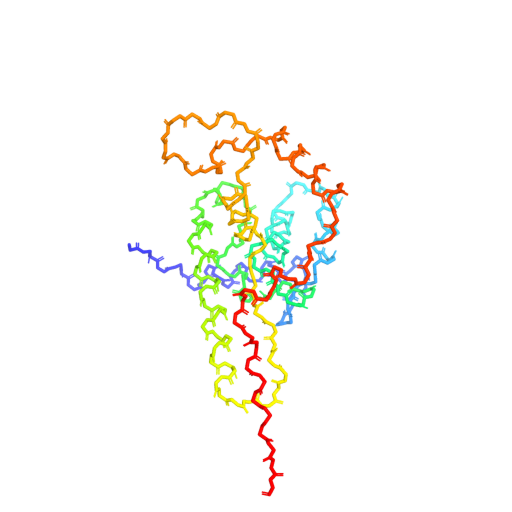-10.038 2.469 1.00 46.53 176 PHE A CA 1
ATOM 1421 C C . PHE A 1 176 ? 24.369 -10.253 3.759 1.00 46.53 176 PHE A C 1
ATOM 1423 O O . PHE A 1 176 ? 24.618 -11.395 4.153 1.00 46.53 176 PHE A O 1
ATOM 1430 N N . PRO A 1 177 ? 24.784 -9.172 4.443 1.00 47.19 177 PRO A N 1
ATOM 1431 C CA . PRO A 1 177 ? 25.548 -9.295 5.672 1.00 47.19 177 PRO A CA 1
ATOM 1432 C C . PRO A 1 177 ? 24.769 -10.152 6.680 1.00 47.19 177 PRO A C 1
ATOM 1434 O O . PRO A 1 177 ? 23.565 -9.931 6.856 1.00 47.19 177 PRO A O 1
ATOM 1437 N N . PRO A 1 178 ? 25.429 -11.113 7.351 1.00 48.38 178 PRO A N 1
ATOM 1438 C CA . PRO A 1 178 ? 24.755 -11.985 8.296 1.00 48.38 178 PRO A CA 1
ATOM 1439 C C . PRO A 1 178 ? 24.073 -11.147 9.376 1.00 48.38 178 PRO A C 1
ATOM 1441 O O . PRO A 1 178 ? 24.620 -10.149 9.860 1.00 48.38 178 PRO A O 1
ATOM 1444 N N . HIS A 1 179 ? 22.870 -11.563 9.775 1.00 49.66 179 HIS A N 1
ATOM 1445 C CA . HIS A 1 179 ? 22.243 -11.037 10.976 1.00 49.66 179 HIS A CA 1
ATOM 1446 C C . HIS A 1 179 ? 23.216 -11.237 12.141 1.00 49.66 179 HIS A C 1
ATOM 1448 O O . HIS A 1 179 ? 23.533 -12.366 12.507 1.00 49.66 179 HIS A O 1
ATOM 1454 N N . ILE A 1 180 ? 23.709 -10.136 12.709 1.00 46.19 180 ILE A N 1
ATOM 1455 C CA . ILE A 1 180 ? 24.508 -10.166 13.931 1.00 46.19 180 ILE A CA 1
ATOM 1456 C C . ILE A 1 180 ? 23.581 -10.653 15.053 1.00 46.19 180 ILE A C 1
ATOM 1458 O O . ILE A 1 180 ? 22.881 -9.865 15.692 1.00 46.19 180 ILE A O 1
ATOM 1462 N N . GLU A 1 181 ? 23.542 -11.967 15.279 1.00 41.69 181 GLU A N 1
ATOM 1463 C CA . GLU A 1 181 ? 23.056 -12.537 16.529 1.00 41.69 181 GLU A CA 1
ATOM 1464 C C . GLU A 1 181 ? 24.069 -12.168 17.613 1.00 41.69 181 GLU A C 1
ATOM 1466 O O . GLU A 1 181 ? 25.047 -12.874 17.853 1.00 41.69 181 GLU A O 1
ATOM 1471 N N . ASN A 1 182 ? 23.840 -11.046 18.294 1.00 39.22 182 ASN A N 1
ATOM 1472 C CA . ASN A 1 182 ? 24.505 -10.776 19.562 1.00 39.22 182 ASN A CA 1
ATOM 1473 C C . ASN A 1 182 ? 24.000 -11.787 20.604 1.00 39.22 182 ASN A C 1
ATOM 1475 O O . ASN A 1 182 ? 23.124 -11.484 21.415 1.00 39.22 182 ASN A O 1
ATOM 1479 N N . ARG A 1 183 ? 24.558 -13.002 20.593 1.00 38.16 183 ARG A N 1
ATOM 1480 C CA . ARG A 1 183 ? 24.532 -13.897 21.749 1.00 38.16 183 ARG A CA 1
ATOM 1481 C C . ARG A 1 183 ? 25.491 -13.334 22.788 1.00 38.16 183 ARG A C 1
ATOM 1483 O O . ARG A 1 183 ? 26.670 -13.668 22.816 1.00 38.16 183 ARG A O 1
ATOM 1490 N N . VAL A 1 184 ? 24.976 -12.466 23.654 1.00 37.19 184 VAL A N 1
ATOM 1491 C CA . VAL A 1 184 ? 25.626 -12.200 24.937 1.00 37.19 184 VAL A CA 1
ATOM 1492 C C . VAL A 1 184 ? 25.478 -13.477 25.763 1.00 37.19 184 VAL A C 1
ATOM 1494 O O . VAL A 1 184 ? 24.404 -13.762 26.289 1.00 37.19 184 VAL A O 1
ATOM 1497 N N . MET A 1 185 ? 26.540 -14.281 25.825 1.00 34.31 185 MET A N 1
ATOM 1498 C CA . MET A 1 185 ? 26.676 -15.301 26.859 1.00 34.31 185 MET A CA 1
ATOM 1499 C C . MET A 1 185 ? 26.951 -14.569 28.169 1.00 34.31 185 MET A C 1
ATOM 1501 O O . MET A 1 185 ? 28.008 -13.966 28.338 1.00 34.31 185 MET A O 1
ATOM 1505 N N . VAL A 1 186 ? 25.964 -14.567 29.061 1.00 39.19 186 VAL A N 1
ATOM 1506 C CA . VAL A 1 186 ? 26.160 -14.174 30.456 1.00 39.19 186 VAL A CA 1
ATOM 1507 C C . VAL A 1 186 ? 26.931 -15.315 31.119 1.00 39.19 186 VAL A C 1
ATOM 1509 O O . VAL A 1 186 ? 26.417 -16.432 31.186 1.00 39.19 186 VAL A O 1
ATOM 1512 N N . ALA A 1 187 ? 28.163 -15.034 31.537 1.00 39.81 187 ALA A N 1
ATOM 1513 C CA . ALA A 1 187 ? 28.923 -15.828 32.497 1.00 39.81 187 ALA A CA 1
ATOM 1514 C C . ALA A 1 187 ? 28.970 -15.063 33.822 1.00 39.81 187 ALA A C 1
ATOM 1516 O O . ALA A 1 187 ? 29.037 -13.812 33.760 1.00 39.81 187 ALA A O 1
#

Solvent-accessible surface area (backbone atoms only — not comparable to full-atom values): 11279 Å² total; per-residue (Å²): 134,83,76,80,78,58,68,70,61,32,52,54,47,46,49,52,48,29,72,78,60,69,34,53,98,84,22,37,49,45,69,62,28,52,51,50,50,70,68,62,57,94,48,42,66,30,45,35,26,50,50,48,41,44,37,32,65,32,46,51,18,49,94,50,75,42,30,51,60,88,60,46,54,82,68,67,40,66,47,70,70,64,52,71,71,55,64,58,72,60,55,42,50,53,49,37,55,49,27,52,51,51,41,53,53,50,65,72,64,67,58,90,59,79,78,72,72,64,43,41,37,53,52,60,50,51,51,52,49,42,60,78,49,64,66,97,63,90,73,70,91,72,94,67,67,59,75,82,71,68,44,72,67,52,50,53,54,49,53,54,51,57,72,71,46,75,78,84,58,73,71,68,59,67,76,49,80,76,82,82,75,81,76,76,78,87,126

Secondary structure (DSSP, 8-state):
-PPPPPHHHHHHHHHHHHHHH---TT-EEHHHHHHHHHH---SHHHHHHHHHHHIIIIIS--SSSEE-GGGSTTT--SSHHHHHHS-HHHHHHHHHHHHHHHHHHHHHTT--S--PPPP--HHHHHHHHHHHS--SS---SS---GGGG--HHHHHHHHHHHHHSPP--HHHHTTSPP---------

Foldseek 3Di:
DDDDDDPVQLVVQLVVCCVLQVAPQPAGALVSLVVLCVVVDPFLSVQQSVFLNCCCPALWDFPDRGRGSVPGSPARDSDVVVNVPDPSVVVSVVNQVVQVVVLVVQVVVPPPDPRGDGGDHNNVVVLVVCQVVPQPDPPPPDDDRSVVVDDPVSVVVVVVVVVVDDPDPCVVVVPPDDDPPPPPDDD

pLDDT: mean 72.45, std 14.75, range [31.72, 93.5]

Sequence (187 aa):
MDTPVPTECLESQRQKIEEDFNGGFKGIEILKLENVIKEGHTDGRLHRAYMLFTLGCLLCPTTKEVVRNRLFPRVVADDLETLKTYKWPAFELDWLVNEIRNYKIRVTKGRGRKAEGVGGSLFLLMVIYFDLHPLDGEIGKEHEPPIGLWTKELIDIRISKEAEDKPIEDSVFSQFPPHIENRVMVA

Radius of gyration: 20.19 Å; Cα contacts (8 Å, |Δi|>4): 155; chains: 1; bounding box: 49×47×59 Å